Protein AF-A0A7X6XC46-F1 (afdb_monomer_lite)

Structure (mmCIF, N/CA/C/O backbone):
data_AF-A0A7X6XC46-F1
#
_entry.id   AF-A0A7X6XC46-F1
#
loop_
_atom_site.group_PDB
_atom_site.id
_atom_site.type_symbol
_atom_site.label_atom_id
_atom_site.label_alt_id
_atom_site.label_comp_id
_atom_site.label_asym_id
_atom_site.label_entity_id
_atom_site.label_seq_id
_atom_site.pdbx_PDB_ins_code
_atom_site.Cartn_x
_atom_site.Cartn_y
_atom_site.Cartn_z
_atom_site.occupancy
_atom_site.B_iso_or_equiv
_atom_site.auth_seq_id
_atom_site.auth_comp_id
_atom_site.auth_asym_id
_atom_site.auth_atom_id
_atom_site.pdbx_PDB_model_num
ATOM 1 N N . MET A 1 1 ? 51.886 -8.666 -63.981 1.00 53.66 1 MET A N 1
ATOM 2 C CA . MET A 1 1 ? 50.434 -8.729 -63.664 1.00 53.66 1 MET A CA 1
ATOM 3 C C . MET A 1 1 ? 50.056 -9.692 -62.513 1.00 53.66 1 MET A C 1
ATOM 5 O O . MET A 1 1 ? 48.872 -9.935 -62.322 1.00 53.66 1 MET A O 1
ATOM 9 N N . LYS A 1 2 ? 50.998 -10.221 -61.704 1.00 54.31 2 LYS A N 1
ATOM 10 C CA . LYS A 1 2 ? 50.683 -11.132 -60.573 1.00 54.31 2 LYS A CA 1
ATOM 11 C C . LYS A 1 2 ? 50.351 -10.397 -59.258 1.00 54.31 2 LYS A C 1
ATOM 13 O O . LYS A 1 2 ? 49.492 -10.848 -58.514 1.00 54.31 2 LYS A O 1
ATOM 18 N N . ASN A 1 3 ? 50.938 -9.217 -59.035 1.00 59.78 3 ASN A N 1
ATOM 19 C CA . ASN A 1 3 ? 50.793 -8.469 -57.775 1.00 59.78 3 ASN A CA 1
ATOM 20 C C . ASN A 1 3 ? 49.488 -7.660 -57.673 1.00 59.78 3 ASN A C 1
ATOM 22 O O . ASN A 1 3 ? 48.992 -7.443 -56.577 1.00 59.78 3 ASN A O 1
ATOM 26 N N . SER A 1 4 ? 48.884 -7.264 -58.800 1.00 60.84 4 SER A N 1
ATOM 27 C CA . SER A 1 4 ? 47.630 -6.488 -58.802 1.00 60.84 4 SER A CA 1
ATOM 28 C C . SER A 1 4 ? 46.440 -7.296 -58.261 1.00 60.84 4 SER A C 1
ATOM 30 O O . SER A 1 4 ? 45.646 -6.766 -57.492 1.00 60.84 4 SER A O 1
ATOM 32 N N . LYS A 1 5 ? 46.366 -8.602 -58.559 1.00 71.06 5 LYS A N 1
ATOM 33 C CA . LYS A 1 5 ? 45.324 -9.490 -58.011 1.00 71.06 5 LYS A CA 1
ATOM 34 C C . LYS A 1 5 ? 45.458 -9.688 -56.497 1.00 71.06 5 LYS A C 1
ATOM 36 O O . LYS A 1 5 ? 44.453 -9.757 -55.803 1.00 71.06 5 LYS A O 1
ATOM 41 N N . ILE A 1 6 ? 46.693 -9.731 -55.991 1.00 76.50 6 ILE A N 1
ATOM 42 C CA . ILE A 1 6 ? 46.985 -9.860 -54.556 1.00 76.50 6 ILE A CA 1
ATOM 43 C C . ILE A 1 6 ? 46.584 -8.577 -53.816 1.00 76.50 6 ILE A C 1
ATOM 45 O O . ILE A 1 6 ? 45.933 -8.651 -52.780 1.00 76.50 6 ILE A O 1
ATOM 49 N N . ILE A 1 7 ? 46.891 -7.404 -54.380 1.00 78.56 7 ILE A N 1
ATOM 50 C CA . ILE A 1 7 ? 46.517 -6.102 -53.803 1.00 78.56 7 ILE A CA 1
ATOM 51 C C . ILE A 1 7 ? 44.991 -5.940 -53.732 1.00 78.56 7 ILE A C 1
ATOM 53 O O . ILE A 1 7 ? 44.468 -5.537 -52.696 1.00 78.56 7 ILE A O 1
ATOM 57 N N . ILE A 1 8 ? 44.268 -6.313 -54.795 1.00 81.06 8 ILE A N 1
ATOM 58 C CA . ILE A 1 8 ? 42.795 -6.270 -54.815 1.00 81.06 8 ILE A CA 1
ATOM 59 C C . ILE A 1 8 ? 42.205 -7.220 -53.760 1.00 81.06 8 ILE A C 1
ATOM 61 O O . ILE A 1 8 ? 41.273 -6.850 -53.051 1.00 81.06 8 ILE A O 1
ATOM 65 N N . MET A 1 9 ? 42.773 -8.419 -53.600 1.00 84.31 9 MET A N 1
ATOM 66 C CA . MET A 1 9 ? 42.334 -9.383 -52.586 1.00 84.31 9 MET A CA 1
ATOM 67 C C . MET A 1 9 ? 42.536 -8.860 -51.154 1.00 84.31 9 MET A C 1
ATOM 69 O O . MET A 1 9 ? 41.628 -8.974 -50.332 1.00 84.31 9 MET A O 1
ATOM 73 N N . PHE A 1 10 ? 43.686 -8.242 -50.859 1.00 85.62 10 PHE A N 1
ATOM 74 C CA . PHE A 1 10 ? 43.929 -7.610 -49.556 1.00 85.62 10 PHE A CA 1
ATOM 75 C C . PHE A 1 10 ? 42.970 -6.448 -49.291 1.00 85.62 10 PHE A C 1
ATOM 77 O O . PHE A 1 10 ? 42.480 -6.313 -48.172 1.00 85.62 10 PHE A O 1
ATOM 84 N N . PHE A 1 11 ? 42.652 -5.649 -50.312 1.00 86.69 11 PHE A N 1
ATOM 85 C CA . PHE A 1 11 ? 41.695 -4.553 -50.178 1.00 86.69 11 PHE A CA 1
ATOM 86 C C . PHE A 1 11 ? 40.283 -5.057 -49.834 1.00 86.69 11 PHE A C 1
ATOM 88 O O . PHE A 1 11 ? 39.642 -4.501 -48.943 1.00 86.69 11 PHE A O 1
ATOM 95 N N . ILE A 1 12 ? 39.831 -6.144 -50.474 1.00 88.75 12 ILE A N 1
ATOM 96 C CA . ILE A 1 12 ? 38.531 -6.787 -50.199 1.00 88.75 12 ILE A CA 1
ATOM 97 C C . ILE A 1 12 ? 38.491 -7.381 -48.782 1.00 88.75 12 ILE A C 1
ATOM 99 O O . ILE A 1 12 ? 37.523 -7.179 -48.053 1.00 88.75 12 ILE A O 1
ATOM 103 N N . LEU A 1 13 ? 39.550 -8.079 -48.357 1.00 88.94 13 LEU A N 1
ATOM 104 C CA . LEU A 1 13 ? 39.643 -8.632 -46.999 1.00 88.94 13 LEU A CA 1
ATOM 105 C C . LEU A 1 13 ? 39.654 -7.533 -45.931 1.00 88.94 13 LEU A C 1
ATOM 107 O O . LEU A 1 13 ? 39.006 -7.677 -44.897 1.00 88.94 13 LEU A O 1
ATOM 111 N N . PHE A 1 14 ? 40.343 -6.422 -46.190 1.00 88.81 14 PHE A N 1
ATOM 112 C CA . PHE A 1 14 ? 40.395 -5.285 -45.276 1.00 88.81 14 PHE A CA 1
ATOM 113 C C . PHE A 1 14 ? 39.041 -4.575 -45.157 1.00 88.81 14 PHE A C 1
ATOM 115 O O . PHE A 1 14 ? 38.615 -4.254 -44.051 1.00 88.81 14 PHE A O 1
ATOM 122 N N . THR A 1 15 ? 38.317 -4.393 -46.267 1.00 84.75 15 THR A N 1
ATOM 123 C CA . THR A 1 15 ? 36.954 -3.829 -46.230 1.00 84.75 15 THR A CA 1
ATOM 124 C C . THR A 1 15 ? 35.964 -4.762 -45.537 1.00 84.75 15 THR A C 1
ATOM 126 O O . THR A 1 15 ? 35.156 -4.286 -44.743 1.00 84.75 15 THR A O 1
ATOM 129 N N . LEU A 1 16 ? 36.057 -6.080 -45.751 1.00 86.12 16 LEU A N 1
ATOM 130 C CA . LEU A 1 16 ? 35.265 -7.071 -45.011 1.00 86.12 16 LEU A CA 1
ATOM 131 C C . LEU A 1 16 ? 35.576 -7.055 -43.513 1.00 86.12 16 LEU A C 1
ATOM 133 O O . LEU A 1 16 ? 34.654 -7.127 -42.705 1.00 86.12 16 LEU A O 1
ATOM 137 N N . PHE A 1 17 ? 36.850 -6.924 -43.138 1.00 84.19 17 PHE A N 1
ATOM 138 C CA . PHE A 1 17 ? 37.261 -6.822 -41.741 1.00 84.19 17 PHE A CA 1
ATOM 139 C C . PHE A 1 17 ? 36.742 -5.535 -41.097 1.00 84.19 17 PHE A C 1
ATOM 141 O O . PHE A 1 17 ? 36.160 -5.602 -40.021 1.00 84.19 17 PHE A O 1
ATOM 148 N N . ILE A 1 18 ? 36.861 -4.384 -41.769 1.00 82.81 18 ILE A N 1
ATOM 149 C CA . ILE A 1 18 ? 36.273 -3.124 -41.293 1.00 82.81 18 ILE A CA 1
ATOM 150 C C . ILE A 1 18 ? 34.761 -3.266 -41.146 1.00 82.81 18 ILE A C 1
ATOM 152 O O . ILE A 1 18 ? 34.231 -2.839 -40.133 1.00 82.81 18 ILE A O 1
ATOM 156 N N . TYR A 1 19 ? 34.069 -3.886 -42.103 1.00 79.12 19 TYR A N 1
ATOM 157 C CA . TYR A 1 19 ? 32.621 -4.087 -42.038 1.00 79.12 19 TYR A CA 1
ATOM 158 C C . TYR A 1 19 ? 32.206 -5.032 -40.898 1.00 79.12 19 TYR A C 1
ATOM 160 O O . TYR A 1 19 ? 31.200 -4.794 -40.230 1.00 79.12 19 TYR A O 1
ATOM 168 N N . LEU A 1 20 ? 32.993 -6.080 -40.635 1.00 74.75 20 LEU A N 1
ATOM 169 C CA . LEU A 1 20 ? 32.822 -6.972 -39.484 1.00 74.75 20 LEU A CA 1
ATOM 170 C C . LEU A 1 20 ? 33.052 -6.229 -38.169 1.00 74.75 20 LEU A C 1
ATOM 172 O O . LEU A 1 20 ? 32.209 -6.303 -37.285 1.00 74.75 20 LEU A O 1
ATOM 176 N N . VAL A 1 21 ? 34.141 -5.470 -38.060 1.00 69.81 21 VAL A N 1
ATOM 177 C CA . VAL A 1 21 ? 34.452 -4.631 -36.897 1.00 69.81 21 VAL A CA 1
ATOM 178 C C . VAL A 1 21 ?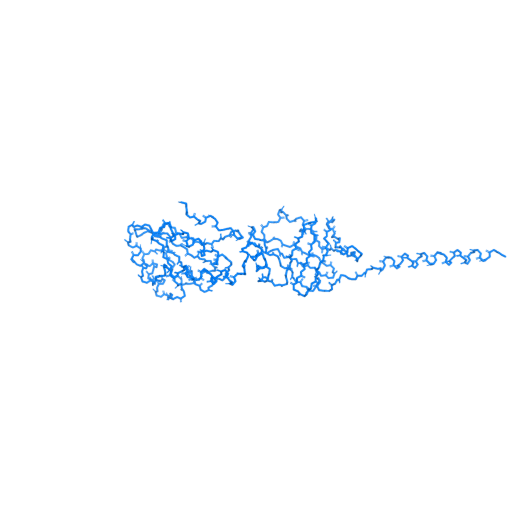 33.342 -3.598 -36.692 1.00 69.81 21 VAL A C 1
ATOM 180 O O . VAL A 1 21 ? 32.809 -3.512 -35.599 1.00 69.81 21 VAL A O 1
ATOM 183 N N . PHE A 1 22 ? 32.884 -2.891 -37.726 1.00 63.62 22 PHE A N 1
ATOM 184 C CA . PHE A 1 22 ? 31.791 -1.918 -37.607 1.00 63.62 22 PHE A CA 1
ATOM 185 C C . PHE A 1 22 ? 30.470 -2.558 -37.160 1.00 63.62 22 PHE A C 1
ATOM 187 O O . PHE A 1 22 ? 29.751 -1.973 -36.356 1.00 63.62 22 PHE A O 1
ATOM 194 N N . ASN A 1 23 ? 30.154 -3.770 -37.629 1.00 59.47 23 ASN A N 1
ATOM 195 C CA . ASN A 1 23 ? 28.973 -4.504 -37.165 1.00 59.47 23 ASN A CA 1
ATOM 196 C C . ASN A 1 23 ? 29.128 -5.050 -35.741 1.00 59.47 23 ASN A C 1
ATOM 198 O O . ASN A 1 23 ? 28.143 -5.107 -35.010 1.00 59.47 23 ASN A O 1
ATOM 202 N N . VAL A 1 24 ? 30.342 -5.426 -35.333 1.00 57.38 24 VAL A N 1
ATOM 203 C CA . VAL A 1 24 ? 30.639 -5.866 -33.962 1.00 57.38 24 VAL A CA 1
ATOM 204 C C . VAL A 1 24 ? 30.663 -4.677 -32.996 1.00 57.38 24 VAL A C 1
ATOM 206 O O . VAL A 1 24 ? 30.231 -4.830 -31.865 1.00 57.38 24 VAL A O 1
ATOM 209 N N . PHE A 1 25 ? 31.106 -3.493 -33.428 1.00 51.59 25 PHE A N 1
ATOM 210 C CA . PHE A 1 25 ? 31.223 -2.282 -32.605 1.00 51.59 25 PHE A CA 1
ATOM 211 C C . PHE A 1 25 ? 30.036 -1.317 -32.713 1.00 51.59 25 PHE A C 1
ATOM 213 O O . PHE A 1 25 ? 30.036 -0.295 -32.032 1.00 51.59 25 PHE A O 1
ATOM 220 N N . ASN A 1 26 ? 28.980 -1.654 -33.460 1.00 45.31 26 ASN A N 1
ATOM 221 C CA . ASN A 1 26 ? 27.680 -0.972 -33.389 1.00 45.31 26 ASN A CA 1
ATOM 222 C C . ASN A 1 26 ? 26.930 -1.307 -32.077 1.00 45.31 26 ASN A C 1
ATOM 224 O O . ASN A 1 26 ? 25.716 -1.514 -32.052 1.00 45.31 26 ASN A O 1
ATOM 228 N N . PHE A 1 27 ? 27.659 -1.343 -30.960 1.00 52.03 27 PHE A N 1
ATOM 229 C CA . PHE A 1 27 ? 27.096 -1.228 -29.627 1.00 52.03 27 PHE A CA 1
ATOM 230 C C . PHE A 1 27 ? 26.648 0.222 -29.462 1.00 52.03 27 PHE A C 1
ATOM 232 O O . PHE A 1 27 ? 27.366 1.048 -28.903 1.00 52.03 27 PHE A O 1
ATOM 239 N N . SER A 1 28 ? 25.462 0.570 -29.968 1.00 59.12 28 SER A N 1
ATOM 240 C CA . SER A 1 28 ? 24.818 1.755 -29.412 1.00 59.12 28 SER A CA 1
ATOM 241 C C . SER A 1 28 ? 24.608 1.454 -27.932 1.00 59.12 28 SER A C 1
ATOM 243 O O . SER A 1 28 ? 23.990 0.439 -27.606 1.00 59.12 28 SER A O 1
ATOM 245 N N . SER A 1 29 ? 25.127 2.290 -27.043 1.00 71.19 29 SER A N 1
ATOM 246 C CA . SER A 1 29 ? 24.786 2.189 -25.630 1.00 71.19 29 SER A CA 1
ATOM 247 C C . SER A 1 29 ? 23.275 2.338 -25.473 1.00 71.19 29 SER A C 1
ATOM 249 O O . SER A 1 29 ? 22.646 3.118 -26.192 1.00 71.19 29 SER A O 1
ATOM 251 N N . ILE A 1 30 ? 22.697 1.597 -24.535 1.00 84.81 30 ILE A N 1
ATOM 252 C CA . ILE A 1 30 ? 21.325 1.831 -24.090 1.00 84.81 30 ILE A CA 1
ATOM 253 C C . ILE A 1 30 ? 21.171 3.293 -23.635 1.00 84.81 30 ILE A C 1
ATOM 255 O O . ILE A 1 30 ? 22.138 3.913 -23.181 1.00 84.81 30 ILE A O 1
ATOM 259 N N . ASP A 1 31 ? 19.975 3.864 -23.787 1.00 83.31 31 ASP A N 1
ATOM 260 C CA . ASP A 1 31 ? 19.695 5.210 -23.285 1.00 83.31 31 ASP A CA 1
ATOM 261 C C . ASP A 1 31 ? 20.012 5.276 -21.780 1.00 83.31 31 ASP A C 1
ATOM 263 O O . ASP A 1 31 ? 19.502 4.477 -20.991 1.00 83.31 31 ASP A O 1
ATOM 267 N N . LYS A 1 32 ? 20.845 6.246 -21.382 1.00 85.88 32 LYS A N 1
ATOM 268 C CA . LYS A 1 32 ? 21.254 6.453 -19.986 1.00 85.88 32 LYS A CA 1
ATOM 269 C C . LYS A 1 32 ? 20.070 6.678 -19.051 1.00 85.88 32 LYS A C 1
ATOM 271 O O . LYS A 1 32 ? 20.178 6.395 -17.861 1.00 85.88 32 LYS A O 1
ATOM 276 N N . LYS A 1 33 ? 18.935 7.162 -19.566 1.00 87.19 33 LYS A N 1
ATOM 277 C CA . LYS A 1 33 ? 17.696 7.277 -18.788 1.00 87.19 33 LYS A CA 1
ATOM 278 C C . LYS A 1 33 ? 17.232 5.920 -18.275 1.00 87.19 33 LYS A C 1
ATOM 280 O O . LYS A 1 33 ? 16.792 5.840 -17.134 1.00 87.19 33 LYS A O 1
ATOM 285 N N . VAL A 1 34 ? 17.403 4.856 -19.065 1.00 86.69 34 VAL A N 1
ATOM 286 C CA . VAL A 1 34 ? 17.089 3.482 -18.648 1.00 86.69 34 VAL A CA 1
ATOM 287 C C . VAL A 1 34 ? 18.034 3.023 -17.536 1.00 86.69 34 VAL A C 1
ATOM 289 O O . VAL A 1 34 ? 17.574 2.367 -16.604 1.00 86.69 34 VAL A O 1
ATOM 292 N N . THR A 1 35 ? 19.324 3.377 -17.611 1.00 87.19 35 THR A N 1
ATOM 293 C CA . THR A 1 35 ? 20.368 2.829 -16.725 1.00 87.19 35 THR A CA 1
ATOM 294 C C . THR A 1 35 ? 20.660 3.624 -15.452 1.00 87.19 35 THR A C 1
ATOM 296 O O . THR A 1 35 ? 21.416 3.162 -14.606 1.00 87.19 35 THR A O 1
ATOM 299 N N . ASN A 1 36 ? 20.134 4.842 -15.321 1.00 80.62 36 ASN A N 1
ATOM 300 C CA . ASN A 1 36 ? 20.451 5.737 -14.199 1.00 80.62 36 ASN A CA 1
ATOM 301 C C . ASN A 1 36 ? 19.344 5.810 -13.141 1.00 80.62 36 ASN A C 1
ATOM 303 O O . ASN A 1 36 ? 19.399 6.670 -12.264 1.00 80.62 36 ASN A O 1
ATOM 307 N N . ASN A 1 37 ? 18.333 4.947 -13.228 1.00 87.62 37 ASN A N 1
ATOM 308 C CA . ASN A 1 37 ? 17.159 5.007 -12.371 1.00 87.62 37 ASN A CA 1
ATOM 309 C C . ASN A 1 37 ? 16.795 3.632 -11.808 1.00 87.62 37 ASN A C 1
ATOM 311 O O . ASN A 1 37 ? 16.940 2.605 -12.473 1.00 87.62 37 ASN A O 1
ATOM 315 N N . THR A 1 38 ? 16.248 3.643 -10.594 1.00 93.44 38 THR A N 1
ATOM 316 C CA . THR A 1 38 ? 15.455 2.531 -10.071 1.00 93.44 38 THR A CA 1
ATOM 317 C C . THR A 1 38 ? 14.026 2.686 -10.566 1.00 93.44 38 THR A C 1
ATOM 319 O O . THR A 1 38 ? 13.439 3.764 -10.484 1.00 93.44 38 THR A O 1
ATOM 322 N N . TRP A 1 39 ? 13.474 1.604 -11.094 1.00 96.25 39 TRP A N 1
ATOM 323 C CA . TRP A 1 39 ? 12.184 1.578 -11.762 1.00 96.25 39 TRP A CA 1
ATOM 324 C C . TRP A 1 39 ? 11.189 0.754 -10.946 1.00 96.25 39 TRP A C 1
ATOM 326 O O . TRP A 1 39 ? 11.448 -0.400 -10.615 1.00 96.25 39 TRP A O 1
ATOM 336 N N . TYR A 1 40 ? 10.037 1.338 -10.643 1.00 96.81 40 TYR A N 1
ATOM 337 C CA . TYR A 1 40 ? 8.996 0.772 -9.795 1.00 96.81 40 TYR A CA 1
ATOM 338 C C . TYR A 1 40 ? 7.720 0.521 -10.594 1.00 96.81 40 TYR A C 1
ATOM 340 O O . TYR A 1 40 ? 7.217 1.411 -11.288 1.00 96.81 40 TYR A O 1
ATOM 348 N N . ARG A 1 41 ? 7.145 -0.668 -10.441 1.00 95.69 41 ARG A N 1
ATOM 349 C CA . ARG A 1 41 ? 5.804 -1.006 -10.927 1.00 95.69 41 ARG A CA 1
ATOM 350 C C . ARG A 1 41 ? 4.980 -1.559 -9.771 1.00 95.69 41 ARG A C 1
ATOM 352 O O . ARG A 1 41 ? 5.368 -2.565 -9.188 1.00 95.69 41 ARG A O 1
ATOM 359 N N . TYR A 1 42 ? 3.864 -0.925 -9.431 1.00 94.88 42 TYR A N 1
ATOM 360 C CA . TYR A 1 42 ? 2.936 -1.477 -8.450 1.00 94.88 42 TYR A CA 1
ATOM 361 C C . TYR A 1 42 ? 2.151 -2.643 -9.065 1.00 94.88 42 TYR A C 1
ATOM 363 O O . TYR A 1 42 ? 1.567 -2.510 -10.137 1.00 94.88 42 TYR A O 1
ATOM 371 N N . ASP A 1 43 ? 2.121 -3.797 -8.406 1.00 92.69 43 ASP A N 1
ATOM 372 C CA . ASP A 1 43 ? 1.238 -4.887 -8.802 1.00 92.69 43 ASP A CA 1
ATOM 373 C C . ASP A 1 43 ? -0.101 -4.749 -8.073 1.00 92.69 43 ASP A C 1
ATOM 375 O O . ASP A 1 43 ? -0.214 -5.028 -6.880 1.00 92.69 43 ASP A O 1
ATOM 379 N N . ARG A 1 44 ? -1.142 -4.322 -8.791 1.00 92.06 44 ARG A N 1
ATOM 380 C CA . ARG A 1 44 ? -2.472 -4.102 -8.203 1.00 92.06 44 ARG A CA 1
ATOM 381 C C . ARG A 1 44 ? -3.196 -5.367 -7.745 1.00 92.06 44 ARG A C 1
ATOM 383 O O . ARG A 1 44 ? -4.215 -5.250 -7.068 1.00 92.06 44 ARG A O 1
ATOM 390 N N . ILE A 1 45 ? -2.743 -6.550 -8.155 1.00 91.12 45 ILE A N 1
ATOM 391 C CA . ILE A 1 45 ? -3.338 -7.826 -7.746 1.00 91.12 45 ILE A CA 1
ATOM 392 C C . ILE A 1 45 ? -2.642 -8.306 -6.478 1.00 91.12 45 ILE A C 1
ATOM 394 O O . ILE A 1 45 ? -3.314 -8.689 -5.525 1.00 91.12 45 ILE A O 1
ATOM 398 N N . ALA A 1 46 ? -1.310 -8.262 -6.455 1.00 88.56 46 ALA A N 1
ATOM 399 C CA . ALA A 1 46 ? -0.521 -8.798 -5.354 1.00 88.56 46 ALA A CA 1
ATOM 400 C C . ALA A 1 46 ? -0.254 -7.783 -4.225 1.00 88.56 46 ALA A C 1
ATOM 402 O O . ALA A 1 46 ? -0.085 -8.170 -3.072 1.00 88.56 46 ALA A O 1
ATOM 403 N N . GLY A 1 47 ? -0.247 -6.486 -4.534 1.00 89.25 47 GLY A N 1
ATOM 404 C CA . GLY A 1 47 ? -0.105 -5.391 -3.570 1.00 89.25 47 GLY A CA 1
ATOM 405 C C . GLY A 1 47 ? 1.311 -5.014 -3.174 1.00 89.25 47 GLY A C 1
ATOM 406 O O . GLY A 1 47 ? 1.499 -4.336 -2.167 1.00 89.25 47 GLY A O 1
ATOM 407 N N . TYR A 1 48 ? 2.305 -5.410 -3.963 1.00 88.94 48 TYR A N 1
ATOM 408 C CA . TYR A 1 48 ? 3.697 -5.015 -3.767 1.00 88.94 48 TYR A CA 1
ATOM 409 C C . TYR A 1 48 ? 4.249 -4.284 -4.992 1.00 88.94 48 TYR A C 1
ATOM 411 O O . TYR A 1 48 ? 3.662 -4.302 -6.071 1.00 88.94 48 TYR A O 1
ATOM 419 N N . TYR A 1 49 ? 5.423 -3.673 -4.834 1.00 92.06 49 TYR A N 1
ATOM 420 C CA . TYR A 1 49 ? 6.173 -3.111 -5.953 1.00 92.06 49 TYR A CA 1
ATOM 421 C C . TYR A 1 49 ? 7.129 -4.148 -6.542 1.00 92.06 49 TYR A C 1
ATOM 423 O O . TYR A 1 49 ? 7.924 -4.762 -5.825 1.00 92.06 49 TYR A O 1
ATOM 431 N N . GLU A 1 50 ? 7.069 -4.310 -7.856 1.00 93.00 50 GLU A N 1
ATOM 432 C CA . GLU A 1 50 ? 8.156 -4.862 -8.650 1.00 93.00 50 GLU A CA 1
ATOM 433 C C . GLU A 1 50 ? 9.231 -3.779 -8.819 1.00 93.00 50 GLU A C 1
ATOM 435 O O . GLU A 1 50 ? 8.923 -2.631 -9.160 1.00 93.00 50 GLU A O 1
ATOM 440 N N . ILE A 1 51 ? 10.491 -4.142 -8.583 1.00 94.31 51 ILE A N 1
ATOM 441 C CA . ILE A 1 51 ? 11.629 -3.221 -8.627 1.00 94.31 51 ILE A CA 1
ATOM 442 C C . ILE A 1 51 ? 12.597 -3.693 -9.701 1.00 94.31 51 ILE A C 1
ATOM 444 O O . ILE A 1 51 ? 13.139 -4.795 -9.625 1.00 94.31 51 ILE A O 1
ATOM 448 N N . LEU A 1 52 ? 12.842 -2.839 -10.682 1.00 95.00 52 LEU A N 1
ATOM 449 C CA . LEU A 1 52 ? 13.770 -3.065 -11.774 1.00 95.00 52 LEU A CA 1
ATOM 450 C C . LEU A 1 52 ? 14.950 -2.097 -11.644 1.00 95.00 52 LEU A C 1
ATOM 452 O O . LEU A 1 52 ? 14.767 -0.884 -11.584 1.00 95.00 52 LEU A O 1
ATOM 456 N N . ASN A 1 53 ? 16.169 -2.630 -11.656 1.00 93.94 53 ASN A N 1
ATOM 457 C CA . ASN A 1 53 ? 17.380 -1.833 -11.832 1.00 93.94 53 ASN A CA 1
ATOM 458 C C . ASN A 1 53 ? 18.139 -2.343 -13.049 1.00 93.94 53 ASN A C 1
ATOM 460 O O . ASN A 1 53 ? 18.412 -3.541 -13.170 1.00 93.94 53 ASN A O 1
ATOM 464 N N . ILE A 1 54 ? 18.512 -1.418 -13.918 1.00 90.94 54 ILE A N 1
ATOM 465 C CA . ILE A 1 54 ? 19.387 -1.657 -15.057 1.00 90.94 54 ILE A CA 1
ATOM 466 C C . ILE A 1 54 ? 20.532 -0.668 -14.867 1.00 90.94 54 ILE A C 1
ATOM 468 O O . ILE A 1 54 ? 20.264 0.506 -14.682 1.00 90.94 54 ILE A O 1
ATOM 472 N N . ASN A 1 55 ? 21.777 -1.130 -14.872 1.00 86.44 55 ASN A N 1
ATOM 473 C CA . ASN A 1 55 ? 22.975 -0.280 -14.860 1.00 86.44 55 ASN A CA 1
ATOM 474 C C . ASN A 1 55 ? 23.778 -0.543 -16.142 1.00 86.44 55 ASN A C 1
ATOM 476 O O . ASN A 1 55 ? 23.317 -1.292 -16.996 1.00 86.44 55 ASN A O 1
ATOM 480 N N . GLU A 1 56 ? 24.976 0.024 -16.304 1.00 80.06 56 GLU A N 1
ATOM 481 C CA . GLU A 1 56 ? 25.798 -0.226 -17.506 1.00 80.06 56 GLU A CA 1
ATOM 482 C C . GLU A 1 56 ? 26.069 -1.727 -17.734 1.00 80.06 56 GLU A C 1
ATOM 484 O O . GLU A 1 56 ? 25.861 -2.214 -18.841 1.00 80.06 56 GLU A O 1
ATOM 489 N N . ASP A 1 57 ? 26.400 -2.476 -16.674 1.00 77.50 57 ASP A N 1
ATOM 490 C CA . ASP A 1 57 ? 26.786 -3.895 -16.776 1.00 77.50 57 ASP A CA 1
ATOM 491 C C . ASP A 1 57 ? 25.893 -4.863 -15.985 1.00 77.50 57 ASP A C 1
ATOM 493 O O . ASP A 1 57 ? 26.130 -6.075 -15.982 1.00 77.50 57 ASP A O 1
ATOM 497 N N . SER A 1 58 ? 24.877 -4.357 -15.280 1.00 86.94 58 SER A N 1
ATOM 498 C CA . SER A 1 58 ? 24.065 -5.176 -14.376 1.00 86.94 58 SER A CA 1
ATOM 499 C C . SER A 1 58 ? 22.572 -5.034 -14.620 1.00 86.94 58 SER A C 1
ATOM 501 O O . SER A 1 58 ? 22.073 -3.971 -14.982 1.00 86.94 58 SER A O 1
ATOM 503 N N . PHE A 1 59 ? 21.855 -6.112 -14.341 1.00 92.12 59 PHE A N 1
ATOM 504 C CA . PHE A 1 59 ? 20.404 -6.184 -14.350 1.00 92.12 59 PHE A CA 1
ATOM 505 C C . PHE A 1 59 ? 19.940 -6.800 -13.031 1.00 92.12 59 PHE A C 1
ATOM 507 O O . PHE A 1 59 ? 20.544 -7.751 -12.542 1.00 92.12 59 PHE A O 1
ATOM 514 N N . SER A 1 60 ? 18.865 -6.270 -12.461 1.00 91.75 60 SER A N 1
ATOM 515 C CA . SER A 1 60 ? 18.150 -6.922 -11.366 1.00 91.75 60 SER A CA 1
ATOM 516 C C . SER A 1 60 ? 16.667 -6.623 -11.491 1.00 91.75 60 SER A C 1
ATOM 518 O O . SER A 1 60 ? 16.286 -5.485 -11.765 1.00 91.75 60 SER A O 1
ATOM 520 N N . TYR A 1 61 ? 15.841 -7.635 -11.263 1.00 91.81 61 TYR A N 1
ATOM 521 C CA . TYR A 1 61 ? 14.397 -7.492 -11.225 1.00 91.81 61 TYR A CA 1
ATOM 522 C C . TYR A 1 61 ? 13.865 -8.270 -10.032 1.00 91.81 61 TYR A C 1
ATOM 524 O O . TYR A 1 61 ? 13.947 -9.496 -10.001 1.00 91.81 61 TYR A O 1
ATOM 532 N N . ASN A 1 62 ? 13.368 -7.543 -9.038 1.00 86.62 62 ASN A N 1
ATOM 533 C CA . ASN A 1 62 ? 12.949 -8.082 -7.755 1.00 86.62 62 ASN A CA 1
ATOM 534 C C . ASN A 1 62 ? 11.437 -7.939 -7.594 1.00 86.62 62 ASN A C 1
ATOM 536 O O . ASN A 1 62 ? 10.879 -6.852 -7.735 1.00 86.62 62 ASN A O 1
ATOM 540 N N . ILE A 1 63 ? 10.799 -9.049 -7.244 1.00 83.38 63 ILE A N 1
ATOM 541 C CA . ILE A 1 63 ? 9.376 -9.158 -6.937 1.00 83.38 63 ILE A CA 1
ATOM 542 C C . ILE A 1 63 ? 9.299 -9.464 -5.439 1.00 83.38 63 ILE A C 1
ATOM 544 O O . ILE A 1 63 ? 9.903 -10.430 -4.977 1.00 83.38 63 ILE A O 1
ATOM 548 N N . SER A 1 64 ? 8.646 -8.600 -4.658 1.00 64.94 64 SER A N 1
ATOM 549 C CA . SER A 1 64 ? 8.893 -8.499 -3.210 1.00 64.94 64 SER A CA 1
ATOM 550 C C . SER A 1 64 ? 8.477 -9.702 -2.347 1.00 64.94 64 SER A C 1
ATOM 552 O O . SER A 1 64 ? 8.877 -9.718 -1.186 1.00 64.94 64 SER A O 1
ATOM 554 N N . GLN A 1 65 ? 7.722 -10.706 -2.825 1.00 55.59 65 GLN A N 1
ATOM 555 C CA . GLN A 1 65 ? 7.274 -11.800 -1.934 1.00 55.59 65 GLN A CA 1
ATOM 556 C C . GLN A 1 65 ? 7.202 -13.236 -2.490 1.00 55.59 65 GLN A C 1
ATOM 558 O O . GLN A 1 65 ? 6.976 -14.141 -1.691 1.00 55.59 65 GLN A O 1
ATOM 563 N N . SER A 1 66 ? 7.474 -13.517 -3.769 1.00 49.97 66 SER A N 1
ATOM 564 C CA . SER A 1 66 ? 7.615 -14.913 -4.231 1.00 49.97 66 SER A CA 1
ATOM 565 C C . SER A 1 66 ? 8.876 -15.104 -5.078 1.00 49.97 66 SER A C 1
ATOM 567 O O . SER A 1 66 ? 8.952 -14.749 -6.251 1.00 49.97 66 SER A O 1
ATOM 569 N N . LEU A 1 67 ? 9.904 -15.692 -4.459 1.00 48.59 67 LEU A N 1
ATOM 570 C CA . LEU A 1 67 ? 11.113 -16.150 -5.157 1.00 48.59 67 LEU A CA 1
ATOM 571 C C . LEU A 1 67 ? 10.785 -17.262 -6.174 1.00 48.59 67 LEU A C 1
ATOM 573 O O . LEU A 1 67 ? 11.505 -17.413 -7.157 1.00 48.59 67 LEU A O 1
ATOM 577 N N . ASP A 1 68 ? 9.683 -17.988 -5.962 1.00 47.88 68 ASP A N 1
ATOM 578 C CA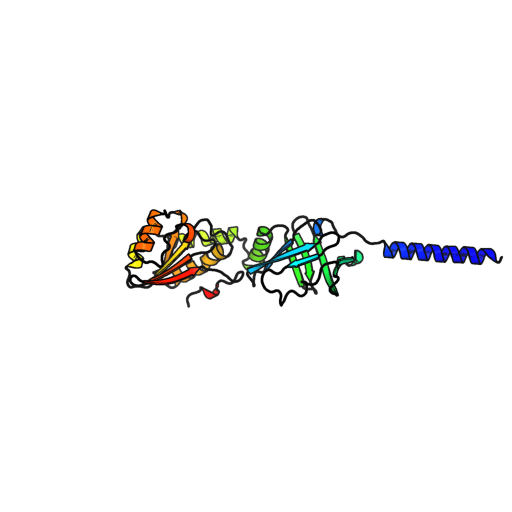 . ASP A 1 68 ? 9.316 -19.179 -6.736 1.00 47.88 68 ASP A CA 1
ATOM 579 C C . ASP A 1 68 ? 8.679 -18.877 -8.109 1.00 47.88 68 ASP A C 1
ATOM 581 O O . ASP A 1 68 ? 8.617 -19.766 -8.954 1.00 47.88 68 ASP A O 1
ATOM 585 N N . GLU A 1 69 ? 8.263 -17.632 -8.380 1.00 55.72 69 GLU A N 1
ATOM 586 C CA . GLU A 1 69 ? 7.647 -17.236 -9.666 1.00 55.72 69 GLU A CA 1
ATOM 587 C C . GLU A 1 69 ? 8.460 -16.194 -10.449 1.00 55.72 69 GLU A C 1
ATOM 589 O O . GLU A 1 69 ? 8.158 -15.893 -11.609 1.00 55.72 69 GLU A O 1
ATOM 594 N N . ASN A 1 70 ? 9.529 -15.647 -9.862 1.00 71.44 70 ASN A N 1
ATOM 595 C CA . ASN A 1 70 ? 10.361 -14.674 -10.556 1.00 71.44 70 ASN A CA 1
ATOM 596 C C . ASN A 1 70 ? 11.329 -15.362 -11.530 1.00 71.44 70 ASN A C 1
ATOM 598 O O . ASN A 1 70 ? 12.497 -15.612 -11.222 1.00 71.44 70 ASN A O 1
ATOM 602 N N . ASN A 1 71 ? 10.864 -15.573 -12.762 1.00 80.19 71 ASN A N 1
ATOM 603 C CA . ASN A 1 71 ? 11.651 -16.135 -13.867 1.00 80.19 71 ASN A CA 1
ATOM 604 C C . ASN A 1 71 ? 12.910 -15.326 -14.241 1.00 80.19 71 ASN A C 1
ATOM 606 O O . ASN A 1 71 ? 13.686 -15.766 -15.093 1.00 80.19 71 ASN A O 1
ATOM 610 N N . TYR A 1 72 ? 13.116 -14.155 -13.631 1.00 86.31 72 TYR A N 1
ATOM 611 C CA . TYR A 1 72 ? 14.238 -13.263 -13.891 1.00 86.31 72 TYR A CA 1
ATOM 612 C C . TYR A 1 72 ? 15.217 -13.139 -12.718 1.00 86.31 72 TYR A C 1
ATOM 614 O O . TYR A 1 72 ? 16.195 -12.401 -12.825 1.00 86.31 72 TYR A O 1
ATOM 622 N N . ILE A 1 73 ? 15.005 -13.870 -11.619 1.00 84.31 73 ILE A N 1
ATOM 623 C CA . ILE A 1 73 ? 15.841 -13.752 -10.414 1.00 84.31 73 ILE A CA 1
ATOM 624 C C . ILE A 1 73 ? 17.317 -14.093 -10.652 1.00 84.31 73 ILE A C 1
ATOM 626 O O . ILE A 1 73 ? 18.209 -13.507 -10.047 1.00 84.31 73 ILE A O 1
ATOM 630 N N . ASN A 1 74 ? 17.574 -15.024 -11.572 1.00 85.56 74 ASN A N 1
ATOM 631 C CA . ASN A 1 74 ? 18.921 -15.463 -11.932 1.00 85.56 74 ASN A CA 1
ATOM 632 C C . ASN A 1 74 ? 19.537 -14.627 -13.065 1.00 85.56 74 ASN A C 1
ATOM 634 O O . ASN A 1 74 ? 20.618 -14.963 -13.546 1.00 85.56 74 ASN A O 1
ATOM 638 N N . CYS A 1 75 ? 18.850 -13.583 -13.535 1.00 90.69 75 CYS A N 1
ATOM 639 C CA . CYS A 1 75 ? 19.381 -12.679 -14.545 1.00 90.69 75 CYS A CA 1
ATOM 640 C C . CYS A 1 75 ? 20.198 -11.586 -13.853 1.00 90.69 75 CYS A C 1
ATOM 642 O O . CYS A 1 75 ? 19.651 -10.837 -13.045 1.00 90.69 75 CYS A O 1
ATOM 644 N N . SER A 1 76 ? 21.487 -11.477 -14.171 1.00 91.81 76 SER A N 1
ATOM 645 C CA . SER A 1 76 ? 22.397 -10.536 -13.495 1.00 91.81 76 SER A CA 1
ATOM 646 C C . SER A 1 76 ? 23.068 -9.546 -14.441 1.00 91.81 76 SER A C 1
ATOM 648 O O . SER A 1 76 ? 23.489 -8.464 -14.029 1.00 91.81 76 SER A O 1
ATOM 650 N N . ARG A 1 77 ? 23.158 -9.904 -15.723 1.00 91.88 77 ARG A N 1
ATOM 651 C CA . ARG A 1 77 ? 23.824 -9.132 -16.775 1.00 91.88 77 ARG A CA 1
ATOM 652 C C . ARG A 1 77 ? 22.966 -9.097 -18.027 1.00 91.88 77 ARG A C 1
ATOM 654 O O . ARG A 1 77 ? 22.090 -9.939 -18.228 1.00 91.88 77 ARG A O 1
ATOM 661 N N . TYR A 1 78 ? 23.260 -8.151 -18.908 1.00 91.06 78 TYR A N 1
ATOM 662 C CA . TYR A 1 78 ? 22.598 -8.059 -20.200 1.00 91.06 78 TYR A CA 1
ATOM 663 C C . TYR A 1 78 ? 23.545 -7.576 -21.294 1.00 91.06 78 TYR A C 1
ATOM 665 O O . TYR A 1 78 ? 24.603 -7.011 -21.037 1.00 91.06 78 TYR A O 1
ATOM 673 N N . THR A 1 79 ? 23.133 -7.794 -22.538 1.00 89.88 79 THR A N 1
ATOM 674 C CA . THR A 1 79 ? 23.679 -7.114 -23.717 1.00 89.88 79 THR A CA 1
ATOM 675 C C . THR A 1 79 ? 22.544 -6.388 -24.429 1.00 89.88 79 THR A C 1
ATOM 677 O O . THR A 1 79 ? 21.425 -6.903 -24.494 1.00 89.88 79 THR A O 1
ATOM 680 N N . PHE A 1 80 ? 22.798 -5.188 -24.947 1.00 89.88 80 PHE A N 1
ATOM 681 C CA . PHE A 1 80 ? 21.772 -4.386 -25.613 1.00 89.88 80 PHE A CA 1
ATOM 682 C C . PHE A 1 80 ? 21.893 -4.465 -27.138 1.00 89.88 80 PHE A C 1
ATOM 684 O O . PHE A 1 80 ? 22.960 -4.240 -27.707 1.00 89.88 80 PHE A O 1
ATOM 691 N N . ASN A 1 81 ? 20.781 -4.774 -27.806 1.00 88.81 81 ASN A N 1
ATOM 692 C CA . ASN A 1 81 ? 20.652 -4.696 -29.255 1.00 88.81 81 ASN A CA 1
ATOM 693 C C . ASN A 1 81 ? 19.944 -3.395 -29.647 1.00 88.81 81 ASN A C 1
ATOM 695 O O . ASN A 1 81 ? 18.721 -3.299 -29.545 1.00 88.81 81 ASN A O 1
ATOM 699 N N . ALA A 1 82 ? 20.729 -2.450 -30.163 1.00 85.62 82 ALA A N 1
ATOM 700 C CA . ALA A 1 82 ? 20.313 -1.164 -30.715 1.00 85.62 82 ALA A CA 1
ATOM 701 C C . ALA A 1 82 ? 19.125 -1.242 -31.685 1.00 85.62 82 ALA A C 1
ATOM 703 O O . ALA A 1 82 ? 18.154 -0.495 -31.583 1.00 85.62 82 ALA A O 1
ATOM 704 N N . SER A 1 83 ? 19.223 -2.157 -32.652 1.00 86.00 83 SER A N 1
ATOM 705 C CA . SER A 1 83 ? 18.320 -2.236 -33.801 1.00 86.00 83 SER A CA 1
ATOM 706 C C . SER A 1 83 ? 16.926 -2.697 -33.382 1.00 86.00 83 SER A C 1
ATOM 708 O O . SER A 1 83 ? 15.920 -2.180 -33.857 1.00 86.00 83 SER A O 1
ATOM 710 N N . SER A 1 84 ? 16.866 -3.631 -32.430 1.00 87.44 84 SER A N 1
ATOM 711 C CA . SER A 1 84 ? 15.608 -4.166 -31.904 1.00 87.44 84 SER A CA 1
ATOM 712 C C . SER A 1 84 ? 15.204 -3.577 -30.550 1.00 87.44 84 SER A C 1
ATOM 714 O O . SER A 1 84 ? 14.215 -4.029 -29.973 1.00 87.44 84 SER A O 1
ATOM 716 N N . GLN A 1 85 ? 15.975 -2.623 -30.013 1.00 91.38 85 GLN A N 1
ATOM 717 C CA . GLN A 1 85 ? 15.802 -2.051 -28.670 1.00 91.38 85 GLN A CA 1
ATOM 718 C C . GLN A 1 85 ? 15.644 -3.138 -27.590 1.00 91.38 85 GLN A C 1
ATOM 720 O O . GLN A 1 85 ? 14.746 -3.090 -26.756 1.00 91.38 85 GLN A O 1
ATOM 725 N N . THR A 1 86 ? 16.457 -4.197 -27.645 1.00 92.44 86 THR A N 1
ATOM 726 C CA . THR A 1 86 ? 16.265 -5.401 -26.812 1.00 92.44 86 THR A CA 1
ATOM 727 C C . THR A 1 86 ? 17.432 -5.636 -25.864 1.00 92.44 86 THR A C 1
ATOM 729 O O . THR A 1 86 ? 18.578 -5.710 -26.302 1.00 92.44 86 THR A O 1
ATOM 732 N N . LEU A 1 87 ? 17.126 -5.840 -24.586 1.00 92.31 87 LEU A N 1
ATOM 733 C CA . LEU A 1 87 ? 18.026 -6.373 -23.569 1.00 92.31 87 LEU A CA 1
ATOM 734 C C . LEU A 1 87 ? 18.010 -7.897 -23.663 1.00 92.31 87 LEU A C 1
ATOM 736 O O . LEU A 1 87 ? 16.980 -8.526 -23.416 1.00 92.31 87 LEU A O 1
ATOM 740 N N . LYS A 1 88 ? 19.143 -8.489 -24.033 1.00 92.62 88 LYS A N 1
ATOM 741 C CA . LYS A 1 88 ? 19.360 -9.937 -23.988 1.00 92.62 88 LYS A CA 1
ATOM 742 C C . LYS A 1 88 ? 20.051 -10.272 -22.677 1.00 92.62 88 LYS A C 1
ATOM 744 O O . LYS A 1 88 ? 21.221 -9.927 -22.502 1.00 92.62 88 LYS A O 1
ATOM 749 N N . LEU A 1 89 ? 19.324 -10.902 -21.766 1.00 93.38 89 LEU A N 1
ATOM 750 C CA . LEU A 1 89 ? 19.807 -11.231 -20.430 1.00 93.38 89 LEU A CA 1
ATOM 751 C C . LEU A 1 89 ? 20.651 -12.516 -20.453 1.00 93.38 89 LEU A C 1
ATOM 753 O O . LEU A 1 89 ? 20.418 -13.420 -21.261 1.00 93.38 89 LEU A O 1
ATOM 757 N N . ASP A 1 90 ? 21.603 -12.624 -19.532 1.00 92.50 90 ASP A N 1
ATOM 758 C CA . ASP A 1 90 ? 22.462 -13.807 -19.333 1.00 92.50 90 ASP A CA 1
ATOM 759 C C . ASP A 1 90 ? 21.681 -15.095 -19.004 1.00 92.50 90 ASP A C 1
ATOM 761 O O . ASP A 1 90 ? 22.095 -16.198 -19.362 1.00 92.50 90 ASP A O 1
ATOM 765 N N . CYS A 1 91 ? 20.491 -14.954 -18.428 1.00 91.38 91 CYS A N 1
ATOM 766 C CA . CYS A 1 91 ? 19.528 -16.024 -18.166 1.00 91.38 91 CYS A CA 1
ATOM 767 C C . CYS A 1 91 ? 18.712 -16.478 -19.403 1.00 91.38 91 CYS A C 1
ATOM 769 O O . CYS A 1 91 ? 17.723 -17.197 -19.260 1.00 91.38 91 CYS A O 1
ATOM 771 N N . LYS A 1 92 ? 19.099 -16.073 -20.626 1.00 90.94 92 LYS A N 1
ATOM 772 C CA . LYS A 1 92 ? 18.427 -16.401 -21.908 1.00 90.94 92 LYS A CA 1
ATOM 773 C C . LYS A 1 92 ? 17.018 -15.816 -22.074 1.00 90.94 92 LYS A C 1
ATOM 775 O O . LYS A 1 92 ? 16.248 -16.289 -22.911 1.00 90.94 92 LYS A O 1
ATOM 780 N N . LYS A 1 93 ? 16.681 -14.779 -21.311 1.00 92.56 93 LYS A N 1
ATOM 781 C CA . LYS A 1 93 ? 15.443 -14.007 -21.471 1.00 92.56 93 LYS A CA 1
ATOM 782 C C . LYS A 1 93 ? 15.709 -12.725 -22.254 1.00 92.56 93 LYS A C 1
ATOM 784 O O . LYS A 1 93 ? 16.823 -12.206 -22.251 1.00 92.56 93 LYS A O 1
ATOM 789 N N . ASN A 1 94 ? 14.672 -12.214 -22.909 1.00 92.38 94 ASN A N 1
ATOM 790 C CA . ASN A 1 94 ? 14.727 -10.959 -23.650 1.00 92.38 94 ASN A CA 1
ATOM 791 C C . ASN A 1 94 ? 13.691 -9.981 -23.098 1.00 92.38 94 ASN A C 1
ATOM 793 O O . ASN A 1 94 ? 12.556 -10.375 -22.830 1.00 92.38 94 ASN A O 1
ATOM 797 N N . ILE A 1 95 ? 14.076 -8.713 -22.984 1.00 94.75 95 ILE A N 1
ATOM 798 C CA . ILE A 1 95 ? 13.180 -7.609 -22.632 1.00 94.75 95 ILE A CA 1
ATOM 799 C C . ILE A 1 95 ? 13.332 -6.534 -23.701 1.00 94.75 95 ILE A C 1
ATOM 801 O O . ILE A 1 95 ? 14.446 -6.089 -23.975 1.00 94.75 95 ILE A O 1
ATOM 805 N N . ARG A 1 96 ? 12.234 -6.108 -24.326 1.00 94.94 96 ARG A N 1
ATOM 806 C CA . ARG A 1 96 ? 12.272 -5.030 -25.324 1.00 94.94 96 ARG A CA 1
ATOM 807 C C . ARG A 1 96 ? 11.910 -3.700 -24.677 1.00 94.94 96 ARG A C 1
ATOM 809 O O . ARG A 1 96 ? 10.852 -3.589 -24.071 1.00 94.94 96 ARG A O 1
ATOM 816 N N . VAL A 1 97 ? 12.754 -2.693 -24.855 1.00 95.06 97 VAL A N 1
ATOM 817 C CA . VAL A 1 97 ? 12.461 -1.305 -24.497 1.00 95.06 97 VAL A CA 1
ATOM 818 C C . VAL A 1 97 ? 11.568 -0.719 -25.584 1.00 95.06 97 VAL A C 1
ATOM 820 O O . VAL A 1 97 ? 11.932 -0.714 -26.759 1.00 95.06 97 VAL A O 1
ATOM 823 N N . ALA A 1 98 ? 10.370 -0.277 -25.213 1.00 95.38 98 ALA A N 1
ATOM 824 C CA . ALA A 1 98 ? 9.443 0.353 -26.149 1.00 95.38 98 ALA A CA 1
ATOM 825 C C . ALA A 1 98 ? 9.460 1.875 -26.047 1.00 95.38 98 ALA A C 1
ATOM 827 O O . ALA A 1 98 ? 9.361 2.554 -27.066 1.00 95.38 98 ALA A O 1
ATOM 828 N N . TYR A 1 99 ? 9.586 2.401 -24.831 1.00 94.69 99 TYR A N 1
ATOM 829 C CA . TYR A 1 99 ? 9.588 3.834 -24.574 1.00 94.69 99 TYR A CA 1
ATOM 830 C C . TYR A 1 99 ? 10.321 4.137 -23.270 1.00 94.69 99 TYR A C 1
ATOM 832 O O . TYR A 1 99 ? 10.190 3.381 -22.309 1.00 94.69 99 TYR A O 1
ATOM 840 N N . VAL A 1 100 ? 11.049 5.250 -23.226 1.00 94.75 100 VAL A N 1
ATOM 841 C CA . VAL A 1 100 ? 11.654 5.776 -22.003 1.00 94.75 100 VAL A CA 1
ATOM 842 C C . VAL A 1 100 ? 11.641 7.302 -22.020 1.00 94.75 100 VAL A C 1
ATOM 844 O O . VAL A 1 100 ? 11.961 7.928 -23.031 1.00 94.75 100 VAL A O 1
ATOM 847 N N . ASP A 1 101 ? 11.288 7.891 -20.884 1.00 94.12 101 ASP A N 1
ATOM 848 C CA . ASP A 1 101 ? 11.547 9.289 -20.553 1.00 94.12 101 ASP A CA 1
ATOM 849 C C . ASP A 1 101 ? 12.159 9.394 -19.139 1.00 94.12 101 ASP A C 1
ATOM 851 O O . ASP A 1 101 ? 12.641 8.405 -18.589 1.00 94.12 101 ASP A O 1
ATOM 855 N N . ASP A 1 102 ? 12.199 10.593 -18.556 1.00 91.50 102 ASP A N 1
ATOM 856 C CA . ASP A 1 102 ? 12.821 10.820 -17.240 1.00 91.50 102 ASP A CA 1
ATOM 857 C C . ASP A 1 102 ? 12.024 10.227 -16.060 1.00 91.50 102 ASP A C 1
ATOM 859 O O . ASP A 1 102 ? 12.541 10.130 -14.946 1.00 91.50 102 ASP A O 1
ATOM 863 N N . LYS A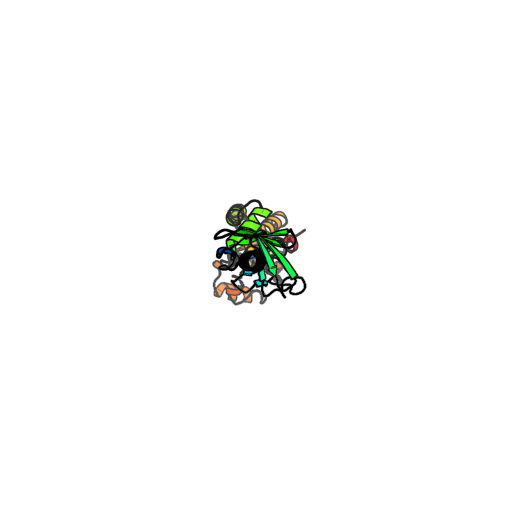 1 103 ? 10.756 9.863 -16.269 1.00 94.75 103 LYS A N 1
ATOM 864 C CA . LYS A 1 103 ? 9.827 9.395 -15.230 1.00 94.75 103 LYS A CA 1
ATOM 865 C C . LYS A 1 103 ? 9.233 8.025 -15.512 1.00 94.75 103 LYS A C 1
ATOM 867 O O . LYS A 1 103 ? 8.805 7.374 -14.562 1.00 94.75 103 LYS A O 1
ATOM 872 N N . LYS A 1 104 ? 9.168 7.606 -16.774 1.00 96.44 104 LYS A N 1
ATOM 873 C CA . LYS A 1 104 ? 8.419 6.442 -17.246 1.00 96.44 104 LYS A CA 1
ATOM 874 C C . LYS A 1 104 ? 9.275 5.574 -18.164 1.00 96.44 104 LYS A C 1
ATOM 876 O O . LYS A 1 104 ? 9.905 6.064 -19.098 1.00 96.44 104 LYS A O 1
ATOM 881 N N . LEU A 1 105 ? 9.212 4.266 -17.944 1.00 97.25 105 LEU A N 1
ATOM 882 C CA . LEU A 1 105 ? 9.847 3.244 -18.768 1.00 97.25 105 LEU A CA 1
ATOM 883 C C . LEU A 1 105 ? 8.809 2.188 -19.147 1.00 97.25 105 LEU A C 1
ATOM 885 O O . LEU A 1 105 ? 8.171 1.595 -18.282 1.00 97.25 105 LEU A O 1
ATOM 889 N N . VAL A 1 106 ? 8.639 1.945 -20.444 1.00 97.25 106 VAL A N 1
ATOM 890 C CA . VAL A 1 106 ? 7.736 0.917 -20.973 1.00 97.25 106 VAL A CA 1
ATOM 891 C C . VAL A 1 106 ? 8.567 -0.201 -21.579 1.00 97.25 106 VAL A C 1
ATOM 893 O O . VAL A 1 106 ? 9.342 0.013 -22.519 1.00 97.25 106 VAL A O 1
ATOM 896 N N . LEU A 1 107 ? 8.385 -1.401 -21.041 1.00 96.56 107 LEU A N 1
ATOM 897 C CA . LEU A 1 107 ? 9.110 -2.604 -21.421 1.00 96.56 107 LEU A CA 1
ATOM 898 C C . LEU A 1 107 ? 8.140 -3.688 -21.864 1.00 96.56 107 LEU A C 1
ATOM 900 O O . LEU A 1 107 ? 7.022 -3.763 -21.376 1.00 96.56 107 LEU A O 1
ATOM 904 N N . PHE A 1 108 ? 8.600 -4.572 -22.738 1.00 95.62 108 PHE A N 1
ATOM 905 C CA . PHE A 1 108 ? 7.901 -5.805 -23.066 1.00 95.62 108 PHE A CA 1
ATOM 906 C C . PHE A 1 108 ? 8.673 -6.993 -22.506 1.00 95.62 108 PHE A C 1
ATOM 908 O O . PHE A 1 108 ? 9.773 -7.299 -22.981 1.00 95.62 108 PHE A O 1
ATOM 915 N N . PHE A 1 109 ? 8.083 -7.657 -21.517 1.00 92.12 109 PHE A N 1
ATOM 916 C CA . PHE A 1 109 ? 8.545 -8.925 -20.961 1.00 92.12 109 PHE A CA 1
ATOM 917 C C . PHE A 1 109 ? 7.762 -10.033 -21.667 1.00 92.12 109 PHE A C 1
ATOM 919 O O . PHE A 1 109 ? 6.555 -10.105 -21.513 1.00 92.12 109 PHE A O 1
ATOM 926 N N . GLU A 1 110 ? 8.408 -10.843 -22.512 1.00 86.12 110 GLU A N 1
ATOM 927 C CA . GLU A 1 110 ? 7.729 -11.936 -23.248 1.00 86.12 110 GLU A CA 1
ATOM 928 C C . GLU A 1 110 ? 6.460 -11.501 -24.026 1.00 86.12 110 GLU A C 1
ATOM 930 O O . GLU A 1 110 ? 5.528 -12.275 -24.208 1.00 86.12 110 GLU A O 1
ATOM 935 N N . ASN A 1 111 ? 6.469 -10.273 -24.564 1.00 85.38 111 ASN A N 1
ATOM 936 C CA . ASN A 1 111 ? 5.354 -9.586 -25.245 1.00 85.38 111 ASN A CA 1
ATOM 937 C C . ASN A 1 111 ? 4.250 -9.015 -24.340 1.00 85.38 111 ASN A C 1
ATOM 939 O O . ASN A 1 111 ? 3.313 -8.414 -24.863 1.00 85.38 111 ASN A O 1
ATOM 943 N N . GLU A 1 112 ? 4.386 -9.095 -23.021 1.00 90.62 112 GLU A N 1
ATOM 944 C CA . GLU A 1 112 ? 3.538 -8.364 -22.080 1.00 90.62 112 GLU A CA 1
ATOM 945 C C . GLU A 1 112 ? 4.122 -6.980 -21.798 1.00 90.62 112 GLU A C 1
ATOM 947 O O . GLU A 1 112 ? 5.288 -6.847 -21.417 1.00 90.62 112 GLU A O 1
ATOM 952 N N . GLU A 1 113 ? 3.313 -5.941 -22.000 1.00 94.44 113 GLU A N 1
ATOM 953 C CA . GLU A 1 113 ? 3.697 -4.569 -21.681 1.00 94.44 113 GLU A CA 1
ATOM 954 C C . GLU A 1 113 ? 3.722 -4.367 -20.162 1.00 94.44 113 GLU A C 1
ATOM 956 O O . GLU A 1 113 ? 2.726 -4.579 -19.471 1.00 94.44 113 GLU A O 1
ATOM 961 N N . LYS A 1 114 ? 4.863 -3.914 -19.644 1.00 94.75 114 LYS A N 1
ATOM 962 C CA . LYS A 1 114 ? 5.039 -3.481 -18.261 1.00 94.75 114 LYS A CA 1
ATOM 963 C C . LYS A 1 114 ? 5.487 -2.027 -18.240 1.00 94.75 114 LYS A C 1
ATOM 965 O O . LYS A 1 114 ? 6.479 -1.656 -18.873 1.00 94.75 114 LYS A O 1
ATOM 970 N N . VAL A 1 115 ? 4.754 -1.215 -17.487 1.00 97.06 115 VAL A N 1
ATOM 971 C CA . VAL A 1 115 ? 5.028 0.210 -17.304 1.00 97.06 115 VAL A CA 1
ATOM 972 C C . VAL A 1 115 ? 5.645 0.419 -15.929 1.00 97.06 115 VAL A C 1
ATOM 974 O O . VAL A 1 115 ? 5.058 0.050 -14.915 1.00 97.06 115 VAL A O 1
ATOM 977 N N . PHE A 1 116 ? 6.829 1.014 -15.905 1.00 97.44 116 PHE A N 1
ATOM 978 C CA . PHE A 1 116 ? 7.568 1.342 -14.697 1.00 97.44 116 PHE A CA 1
ATOM 979 C C . PHE A 1 116 ? 7.749 2.849 -14.563 1.00 97.44 116 PHE A C 1
ATOM 981 O O . PHE A 1 116 ? 7.779 3.578 -15.558 1.00 97.44 116 PHE A O 1
ATOM 988 N N . PHE A 1 117 ? 7.940 3.293 -13.325 1.00 97.69 117 PHE A N 1
ATOM 989 C CA . PHE A 1 117 ? 8.148 4.692 -12.979 1.00 97.69 117 PHE A CA 1
ATOM 990 C C . PHE A 1 117 ? 9.356 4.869 -12.071 1.00 97.69 117 PHE A C 1
ATOM 992 O O . PHE A 1 117 ? 9.679 3.978 -11.295 1.00 97.69 117 PHE A O 1
ATOM 999 N N . THR A 1 118 ? 10.007 6.025 -12.127 1.00 95.88 118 THR A N 1
ATOM 1000 C CA . THR A 1 118 ? 11.128 6.338 -11.222 1.00 95.88 118 THR A CA 1
ATOM 1001 C C . THR A 1 118 ? 10.682 6.656 -9.791 1.00 95.88 118 THR A C 1
ATOM 1003 O O . THR A 1 118 ? 11.489 6.625 -8.868 1.00 95.88 118 THR A O 1
ATOM 1006 N N . ASP A 1 119 ? 9.389 6.927 -9.595 1.00 95.62 119 ASP A N 1
ATOM 1007 C CA . ASP A 1 119 ? 8.776 7.243 -8.307 1.00 95.62 119 ASP A CA 1
ATOM 1008 C C . ASP A 1 119 ? 7.647 6.256 -7.977 1.00 95.62 119 ASP A C 1
ATOM 1010 O O . ASP A 1 119 ? 6.812 5.915 -8.822 1.00 95.62 119 ASP A O 1
ATOM 1014 N N . ILE A 1 120 ? 7.625 5.820 -6.719 1.00 94.38 120 ILE A N 1
ATOM 1015 C CA . ILE A 1 120 ? 6.681 4.839 -6.175 1.00 94.38 120 ILE A CA 1
ATOM 1016 C C . ILE A 1 120 ? 5.238 5.367 -6.239 1.00 94.38 120 ILE A C 1
ATOM 1018 O O . ILE A 1 120 ? 4.334 4.622 -6.619 1.00 94.38 120 ILE A O 1
ATOM 1022 N N . ASN A 1 121 ? 5.009 6.652 -5.946 1.00 93.31 121 ASN A N 1
ATOM 1023 C CA . ASN A 1 121 ? 3.660 7.226 -5.943 1.00 93.31 121 ASN A CA 1
ATOM 1024 C C . ASN A 1 121 ? 3.099 7.365 -7.361 1.00 93.31 121 ASN A C 1
ATOM 1026 O O . ASN A 1 121 ? 1.927 7.073 -7.583 1.00 93.31 121 ASN A O 1
ATOM 1030 N N . ASN A 1 122 ? 3.926 7.754 -8.335 1.00 95.25 122 ASN A N 1
ATOM 1031 C CA . ASN A 1 122 ? 3.529 7.778 -9.747 1.00 95.25 122 ASN A CA 1
ATOM 1032 C C . ASN A 1 122 ? 3.140 6.381 -10.245 1.00 95.25 122 ASN A C 1
ATOM 1034 O O . ASN A 1 122 ? 2.158 6.237 -10.971 1.00 95.25 122 ASN A O 1
ATOM 1038 N N . SER A 1 123 ? 3.883 5.358 -9.819 1.00 96.25 123 SER A N 1
ATOM 1039 C CA . SER A 1 123 ? 3.586 3.961 -10.131 1.00 96.25 123 SER A CA 1
ATOM 1040 C C . SER A 1 123 ? 2.236 3.513 -9.567 1.00 96.25 123 SER A C 1
ATOM 1042 O O . SER A 1 123 ? 1.404 2.976 -10.300 1.00 96.25 123 SER A O 1
ATOM 1044 N N . LEU A 1 124 ? 1.977 3.809 -8.288 1.00 95.62 124 LEU A N 1
ATOM 1045 C CA . LEU A 1 124 ? 0.690 3.533 -7.651 1.00 95.62 124 LEU A CA 1
ATOM 1046 C C . LEU A 1 124 ? -0.457 4.272 -8.339 1.00 95.62 124 LEU A C 1
ATOM 1048 O O . LEU A 1 124 ? -1.453 3.645 -8.681 1.00 95.62 124 LEU A O 1
ATOM 1052 N N . ASN A 1 125 ? -0.311 5.582 -8.561 1.00 95.69 125 ASN A N 1
ATOM 1053 C CA . ASN A 1 125 ? -1.341 6.407 -9.192 1.00 95.69 125 ASN A CA 1
ATOM 1054 C C . ASN A 1 125 ? -1.677 5.916 -10.598 1.00 95.69 125 ASN A C 1
ATOM 1056 O O . ASN A 1 125 ? -2.852 5.831 -10.932 1.00 95.69 125 ASN A O 1
ATOM 1060 N N . TYR A 1 126 ? -0.680 5.528 -11.397 1.00 96.38 126 TYR A N 1
ATOM 1061 C CA . TYR A 1 126 ? -0.916 4.987 -12.735 1.00 96.38 126 TYR A CA 1
ATOM 1062 C C . TYR A 1 126 ? -1.778 3.716 -12.705 1.00 96.38 126 TYR A C 1
ATOM 1064 O O . TYR A 1 126 ? -2.754 3.595 -13.451 1.00 96.38 126 TYR A O 1
ATOM 1072 N N . GLU A 1 127 ? -1.446 2.769 -11.827 1.00 96.12 127 GLU A N 1
ATOM 1073 C CA . GLU A 1 127 ? -2.213 1.527 -11.683 1.00 96.12 127 GLU A CA 1
ATOM 1074 C C . GLU A 1 127 ? -3.605 1.784 -11.094 1.00 96.12 127 GLU A C 1
ATOM 1076 O O . GLU A 1 127 ? -4.592 1.182 -11.534 1.00 96.12 127 GLU A O 1
ATOM 1081 N N . PHE A 1 128 ? -3.700 2.715 -10.141 1.00 96.25 128 PHE A N 1
ATOM 1082 C CA . PHE A 1 128 ? -4.949 3.127 -9.508 1.00 96.25 128 PHE A CA 1
ATOM 1083 C C . PHE A 1 128 ? -5.894 3.793 -10.516 1.00 96.25 128 PHE A C 1
ATOM 1085 O O . PHE A 1 128 ? -7.037 3.360 -10.644 1.00 96.25 128 PHE A O 1
ATOM 1092 N N . GLU A 1 129 ? -5.416 4.746 -11.319 1.00 96.56 129 GLU A N 1
ATOM 1093 C CA . GLU A 1 129 ? -6.179 5.389 -12.400 1.00 96.56 129 GLU A CA 1
ATOM 1094 C C . GLU A 1 129 ? -6.603 4.388 -13.474 1.00 96.56 129 GLU A C 1
ATOM 1096 O O . GLU A 1 129 ? -7.743 4.403 -13.946 1.00 96.56 129 GLU A O 1
ATOM 1101 N N . SER A 1 130 ? -5.713 3.465 -13.842 1.00 95.44 130 SER A N 1
ATOM 1102 C CA . SER A 1 130 ? -6.029 2.404 -14.799 1.00 95.44 130 SER A CA 1
ATOM 1103 C C . SER A 1 130 ? -7.209 1.545 -14.325 1.00 95.44 130 SER A C 1
ATOM 1105 O O . SER A 1 130 ? -8.084 1.203 -15.134 1.00 95.44 130 SER A O 1
ATOM 1107 N N . TYR A 1 131 ? -7.267 1.239 -13.024 1.00 95.81 131 TYR A N 1
ATOM 1108 C CA . TYR A 1 131 ? -8.295 0.391 -12.422 1.00 95.81 131 TYR A CA 1
ATOM 1109 C C . TYR A 1 131 ? -9.582 1.153 -12.054 1.00 95.81 131 TYR A C 1
ATOM 1111 O O . TYR A 1 131 ? -10.658 0.790 -12.526 1.00 95.81 131 TYR A O 1
ATOM 1119 N N . PHE A 1 132 ? -9.479 2.221 -11.261 1.00 95.06 132 PHE A N 1
ATOM 1120 C CA . PHE A 1 132 ? -10.610 2.982 -10.710 1.00 95.06 132 PHE A CA 1
ATOM 1121 C C . PHE A 1 132 ? -11.069 4.156 -11.581 1.00 95.06 132 PHE A C 1
ATOM 1123 O O . PHE A 1 132 ? -12.113 4.740 -11.300 1.00 95.06 132 PHE A O 1
ATOM 1130 N N . LYS A 1 133 ? -10.325 4.504 -12.641 1.00 96.75 133 LYS A N 1
ATOM 1131 C CA . LYS A 1 133 ? -10.584 5.671 -13.512 1.00 96.75 133 LYS A CA 1
ATOM 1132 C C . LYS A 1 133 ? -10.505 7.026 -12.798 1.00 96.75 133 LYS A C 1
ATOM 1134 O O . LYS A 1 133 ? -11.005 8.014 -13.323 1.00 96.75 133 LYS A O 1
ATOM 1139 N N . LEU A 1 134 ? -9.865 7.059 -11.632 1.00 95.12 134 LEU A N 1
ATOM 1140 C CA . LEU A 1 134 ? -9.619 8.236 -10.803 1.00 95.12 134 LEU A CA 1
ATOM 1141 C C . LEU A 1 134 ? -8.204 8.152 -10.241 1.00 95.12 134 LEU A C 1
ATOM 1143 O O . LEU A 1 134 ? -7.720 7.047 -9.989 1.00 95.12 134 LEU A O 1
ATOM 1147 N N . SER A 1 135 ? -7.566 9.293 -10.000 1.00 92.44 135 SER A N 1
ATOM 1148 C CA . SER A 1 135 ? -6.340 9.333 -9.201 1.00 92.44 135 SER A CA 1
ATOM 1149 C C . SER A 1 135 ? -6.628 8.970 -7.741 1.00 92.44 135 SER A C 1
ATOM 1151 O O . SER A 1 135 ? -7.763 9.070 -7.266 1.00 92.44 135 SER A O 1
ATOM 1153 N N . VAL A 1 136 ? -5.593 8.578 -6.992 1.00 93.00 136 VAL A N 1
ATOM 1154 C CA . VAL A 1 136 ? -5.725 8.287 -5.554 1.00 93.00 136 VAL A CA 1
ATOM 1155 C C . VAL A 1 136 ? -6.291 9.489 -4.785 1.00 93.00 136 VAL A C 1
ATOM 1157 O O . VAL A 1 136 ? -7.128 9.318 -3.898 1.00 93.00 136 VAL A O 1
ATOM 1160 N N . ALA A 1 137 ? -5.863 10.704 -5.142 1.00 92.06 137 ALA A N 1
ATOM 1161 C CA . ALA A 1 137 ? -6.332 11.934 -4.512 1.00 92.06 137 ALA A CA 1
ATOM 1162 C C . ALA A 1 137 ? -7.829 12.167 -4.771 1.00 92.06 137 ALA A C 1
ATOM 1164 O O . ALA A 1 137 ? -8.593 12.311 -3.820 1.00 92.06 137 ALA A O 1
ATOM 1165 N N . GLU A 1 138 ? -8.267 12.102 -6.033 1.00 94.31 138 GLU A N 1
ATOM 1166 C CA . GLU A 1 138 ? -9.685 12.258 -6.396 1.00 94.31 138 GLU A CA 1
ATOM 1167 C C . GLU A 1 138 ? -10.565 11.188 -5.740 1.00 94.31 138 GLU A C 1
ATOM 1169 O O . GLU A 1 138 ? -11.672 11.472 -5.280 1.00 94.31 138 GLU A O 1
ATOM 1174 N N . TYR A 1 139 ? -10.069 9.951 -5.661 1.00 94.31 139 TYR A N 1
ATOM 1175 C CA . TYR A 1 139 ? -10.769 8.864 -4.985 1.00 94.31 139 TYR A CA 1
ATOM 1176 C C . TYR A 1 139 ? -10.969 9.149 -3.496 1.00 94.31 139 TYR A C 1
ATOM 1178 O O . TYR A 1 139 ? -12.078 9.025 -2.971 1.00 94.31 139 TYR A O 1
ATOM 1186 N N . SER A 1 140 ? -9.892 9.556 -2.821 1.00 91.31 140 SER A N 1
ATOM 1187 C CA . SER A 1 140 ? -9.919 9.911 -1.405 1.00 91.31 140 SER A CA 1
ATOM 1188 C C . SER A 1 140 ? -10.870 11.079 -1.141 1.00 91.31 140 SER A C 1
ATOM 1190 O O . SER A 1 140 ? -11.659 11.024 -0.196 1.00 91.31 140 SER A O 1
ATOM 1192 N N . ASP A 1 141 ? -10.856 12.103 -1.993 1.00 92.19 141 ASP A N 1
ATOM 1193 C CA . ASP A 1 141 ? -11.737 13.265 -1.865 1.00 92.19 141 ASP A CA 1
ATOM 1194 C C . ASP A 1 141 ? -13.212 12.872 -2.015 1.00 92.19 141 ASP A C 1
ATOM 1196 O O . ASP A 1 141 ? -14.036 13.239 -1.169 1.00 92.19 141 ASP A O 1
ATOM 1200 N N . ASN A 1 142 ? -13.539 12.033 -3.004 1.00 92.38 142 ASN A N 1
ATOM 1201 C CA . ASN A 1 142 ? -14.896 11.512 -3.206 1.00 92.38 142 ASN A CA 1
ATOM 1202 C C . ASN A 1 142 ? -15.413 10.726 -1.989 1.00 92.38 142 ASN A C 1
ATOM 1204 O O . ASN A 1 142 ? -16.602 10.778 -1.663 1.00 92.38 142 ASN A O 1
ATOM 1208 N N . LYS A 1 143 ? -14.522 10.018 -1.289 1.00 91.00 143 LYS A N 1
ATOM 1209 C CA . LYS A 1 143 ? -14.853 9.175 -0.129 1.00 91.00 143 LYS A CA 1
ATOM 1210 C C . LYS A 1 143 ? -14.642 9.854 1.225 1.00 91.00 143 LYS A C 1
ATOM 1212 O O . LYS A 1 143 ? -14.967 9.275 2.262 1.00 91.00 143 LYS A O 1
ATOM 1217 N N . SER A 1 144 ? -14.161 11.094 1.241 1.00 86.50 144 SER A N 1
ATOM 1218 C CA . SER A 1 144 ? -13.815 11.833 2.464 1.00 86.50 144 SER A CA 1
ATOM 1219 C C . SER A 1 144 ? -14.975 11.958 3.463 1.00 86.50 144 SER A C 1
ATOM 1221 O O . SER A 1 144 ? -14.765 11.971 4.678 1.00 86.50 144 SER A O 1
ATOM 1223 N N . HIS A 1 145 ? -16.211 12.002 2.962 1.00 88.50 145 HIS A N 1
ATOM 1224 C CA . HIS A 1 145 ? -17.417 12.140 3.771 1.00 88.50 145 HIS A CA 1
ATOM 1225 C C . HIS A 1 145 ? -17.786 10.871 4.558 1.00 88.50 145 HIS A C 1
ATOM 1227 O O . HIS A 1 145 ? -18.427 10.990 5.602 1.00 88.50 145 HIS A O 1
ATOM 1233 N N . VAL A 1 146 ? -17.363 9.679 4.114 1.00 91.81 146 VAL A N 1
ATOM 1234 C CA . VAL A 1 146 ? -17.788 8.387 4.690 1.00 91.81 146 VAL A CA 1
ATOM 1235 C C . VAL A 1 146 ? -17.449 8.302 6.178 1.00 91.81 146 VAL A C 1
ATOM 1237 O O . VAL A 1 146 ? -18.302 7.960 6.995 1.00 91.81 146 VAL A O 1
ATOM 1240 N N . LYS A 1 147 ? -16.229 8.700 6.565 1.00 88.94 147 LYS A N 1
ATOM 1241 C CA . LYS A 1 147 ? -15.802 8.705 7.976 1.00 88.94 147 LYS A CA 1
ATOM 1242 C C . LYS A 1 147 ? -16.699 9.580 8.846 1.00 88.94 147 LYS A C 1
ATOM 1244 O O . LYS A 1 147 ? -16.943 9.241 9.999 1.00 88.94 147 LYS A O 1
ATOM 1249 N N . ASN A 1 148 ? -17.179 10.703 8.311 1.00 91.50 148 ASN A N 1
ATOM 1250 C CA . ASN A 1 148 ? -17.959 11.678 9.069 1.00 91.50 148 ASN A CA 1
ATOM 1251 C C . ASN A 1 148 ? -19.366 11.174 9.404 1.00 91.50 148 ASN A C 1
ATOM 1253 O O . ASN A 1 148 ? -19.929 11.632 10.393 1.00 91.50 148 ASN A O 1
ATOM 1257 N N . LEU A 1 149 ? -19.905 10.219 8.637 1.00 92.62 149 LEU A N 1
ATOM 1258 C CA . LEU A 1 149 ? -21.215 9.615 8.906 1.00 92.62 149 LEU A CA 1
ATOM 1259 C C . LEU A 1 149 ? -21.248 8.869 10.246 1.00 92.62 149 LEU A C 1
ATOM 1261 O O . LEU A 1 149 ? -22.279 8.837 10.907 1.00 92.62 149 LEU A O 1
ATOM 1265 N N . VAL A 1 150 ? -20.109 8.303 10.653 1.00 95.12 150 VAL A N 1
ATOM 1266 C CA . VAL A 1 150 ? -19.980 7.459 11.852 1.00 95.12 150 VAL A CA 1
ATOM 1267 C C . VAL A 1 150 ? -18.887 7.929 12.810 1.00 95.12 150 VAL A C 1
ATOM 1269 O O . VAL A 1 150 ? -18.487 7.203 13.723 1.00 95.12 150 VAL A O 1
ATOM 1272 N N . LYS A 1 151 ? -18.378 9.151 12.618 1.00 96.25 151 LYS A N 1
ATOM 1273 C CA . LYS A 1 151 ? -17.336 9.719 13.477 1.00 96.25 151 LYS A CA 1
ATOM 1274 C C . LYS A 1 151 ? -17.896 9.966 14.872 1.00 96.25 151 LYS A C 1
ATOM 1276 O O . LYS A 1 151 ? -18.839 10.734 15.049 1.00 96.25 151 LYS A O 1
ATOM 1281 N N . VAL A 1 152 ? -17.255 9.382 15.876 1.00 96.81 152 VAL A N 1
ATOM 1282 C CA . VAL A 1 152 ? -17.582 9.590 17.288 1.00 96.81 152 VAL A CA 1
ATOM 1283 C C . VAL A 1 152 ? -16.357 10.054 18.067 1.00 96.81 152 VAL A C 1
ATOM 1285 O O . VAL A 1 152 ? -15.209 9.876 17.660 1.00 96.81 152 VAL A O 1
ATOM 1288 N N . ASN A 1 153 ? -16.600 10.685 19.214 1.00 95.62 153 ASN A N 1
ATOM 1289 C CA . ASN A 1 153 ? -15.534 11.022 20.147 1.00 95.62 153 ASN A CA 1
ATOM 1290 C C . ASN A 1 153 ? -15.016 9.746 20.833 1.00 95.62 153 ASN A C 1
ATOM 1292 O O . ASN A 1 153 ? -15.783 8.821 21.098 1.00 95.62 153 ASN A O 1
ATOM 1296 N N . LYS A 1 154 ? -13.734 9.735 21.205 1.00 94.25 154 LYS A N 1
ATOM 1297 C CA . LYS A 1 154 ? -13.095 8.674 21.993 1.00 94.25 154 LYS A CA 1
ATOM 1298 C C . LYS A 1 154 ? -13.861 8.280 23.267 1.00 94.25 154 LYS A C 1
ATOM 1300 O O . LYS A 1 154 ? -13.840 7.114 23.652 1.00 94.25 154 LYS A O 1
ATOM 1305 N N . SER A 1 155 ? -14.596 9.203 23.897 1.00 95.06 155 SER A N 1
ATOM 1306 C CA . SER A 1 155 ? -15.445 8.896 25.061 1.00 95.06 155 SER A CA 1
ATOM 1307 C C . SER A 1 155 ? -16.618 7.954 24.750 1.00 95.06 155 SER A C 1
ATOM 1309 O O . SER A 1 155 ? -17.093 7.265 25.651 1.00 95.06 155 SER A O 1
ATOM 1311 N N . LYS A 1 156 ? -17.064 7.862 23.490 1.00 96.38 156 LYS A N 1
ATOM 1312 C CA . LYS A 1 156 ? -18.139 6.948 23.069 1.00 96.38 156 LYS A CA 1
ATOM 1313 C C . LYS A 1 156 ? -17.729 5.476 23.194 1.00 96.38 156 LYS A C 1
ATOM 1315 O O . LYS A 1 156 ? -18.592 4.626 23.380 1.00 96.38 156 LYS A O 1
ATOM 1320 N N . LEU A 1 157 ? -16.425 5.170 23.184 1.00 96.50 157 LEU A N 1
ATOM 1321 C CA . LEU A 1 157 ? -15.927 3.798 23.322 1.00 96.50 157 LEU A CA 1
ATOM 1322 C C . LEU A 1 157 ? -16.390 3.128 24.625 1.00 96.50 157 LEU A C 1
ATOM 1324 O O . LEU A 1 157 ? -16.672 1.935 24.629 1.00 96.50 157 LEU A O 1
ATOM 1328 N N . TYR A 1 158 ? -16.518 3.888 25.719 1.00 96.06 158 TYR A N 1
ATOM 1329 C CA . TYR A 1 158 ? -17.024 3.363 26.992 1.00 96.06 158 TYR A CA 1
ATOM 1330 C C . TYR A 1 158 ? -18.478 2.900 26.880 1.00 96.06 158 TYR A C 1
ATOM 1332 O O . TYR A 1 158 ? -18.846 1.893 27.477 1.00 96.06 158 TYR A O 1
ATOM 1340 N N . GLU A 1 159 ? -19.306 3.624 26.130 1.00 96.19 159 GLU A N 1
ATOM 1341 C CA . GLU A 1 159 ? -20.698 3.248 25.891 1.00 96.19 159 GLU A CA 1
ATOM 1342 C C . GLU A 1 159 ? -20.768 2.005 25.004 1.00 96.19 159 GLU A C 1
ATOM 1344 O O . GLU A 1 159 ? -21.355 1.009 25.417 1.00 96.19 159 GLU A O 1
ATOM 1349 N N . ILE A 1 160 ? -20.056 2.025 23.871 1.00 97.00 160 ILE A N 1
ATOM 1350 C CA . ILE A 1 160 ? -19.968 0.903 22.922 1.00 97.00 160 ILE A CA 1
ATOM 1351 C C . ILE A 1 160 ? -19.497 -0.376 23.626 1.00 97.00 160 ILE A C 1
ATOM 1353 O O . ILE A 1 160 ? -20.052 -1.451 23.428 1.00 97.00 160 ILE A O 1
ATOM 1357 N N . TYR A 1 161 ? -18.497 -0.272 24.506 1.00 96.94 161 TYR A N 1
ATOM 1358 C CA . TYR A 1 161 ? -17.995 -1.415 25.266 1.00 96.94 161 TYR A CA 1
ATOM 1359 C C . TYR A 1 161 ? -19.046 -2.041 26.185 1.00 96.94 161 TYR A C 1
ATOM 1361 O O . TYR A 1 161 ? -19.026 -3.251 26.401 1.00 96.94 161 TYR A O 1
ATOM 1369 N N . ASN A 1 162 ? -19.957 -1.242 26.738 1.00 95.88 162 ASN A N 1
ATOM 1370 C CA . ASN A 1 162 ? -21.008 -1.732 27.626 1.00 95.88 162 ASN A CA 1
ATOM 1371 C C . ASN A 1 162 ? -22.273 -2.182 26.883 1.00 95.88 162 ASN A C 1
ATOM 1373 O O . ASN A 1 162 ? -23.156 -2.759 27.524 1.00 95.88 162 ASN A O 1
ATOM 1377 N N . ASP A 1 163 ? -22.366 -1.931 25.578 1.00 94.88 163 ASP A N 1
ATOM 1378 C CA . ASP A 1 163 ? -23.527 -2.290 24.774 1.00 94.88 163 ASP A CA 1
ATOM 1379 C C . ASP A 1 163 ? -23.660 -3.812 24.626 1.00 94.88 163 ASP A C 1
ATOM 1381 O O . ASP A 1 163 ? -22.673 -4.548 24.580 1.00 94.88 163 ASP A O 1
ATOM 1385 N N . LYS A 1 164 ? -24.897 -4.305 24.584 1.00 94.50 164 LYS A N 1
ATOM 1386 C CA . LYS A 1 164 ? -25.207 -5.721 24.364 1.00 94.50 164 LYS A CA 1
ATOM 1387 C C . LYS A 1 164 ? -25.112 -6.101 22.892 1.00 94.50 164 LYS A C 1
ATOM 1389 O O . LYS A 1 164 ? -24.893 -7.282 22.591 1.00 94.50 164 LYS A O 1
ATOM 1394 N N . GLU A 1 165 ? -25.320 -5.136 22.003 1.00 95.25 165 GLU A N 1
ATOM 1395 C CA . GLU A 1 165 ? -25.201 -5.344 20.569 1.00 95.25 165 GLU A CA 1
ATOM 1396 C C . GLU A 1 165 ? -23.740 -5.398 20.131 1.00 95.25 165 GLU A C 1
ATOM 1398 O O . GLU A 1 165 ? -22.822 -4.972 20.831 1.00 95.25 165 GLU A O 1
ATOM 1403 N N . GLU A 1 166 ? -23.518 -6.024 18.982 1.00 95.50 166 GLU A N 1
ATOM 1404 C CA . GLU A 1 166 ? -22.188 -6.082 18.402 1.00 95.50 166 GLU A CA 1
ATOM 1405 C C . GLU A 1 166 ? -21.900 -4.789 17.647 1.00 95.50 166 GLU A C 1
ATOM 1407 O O . GLU A 1 166 ? -22.727 -4.337 16.859 1.00 95.50 166 GLU A O 1
ATOM 1412 N N . SER A 1 167 ? -20.719 -4.225 17.881 1.00 97.06 167 SER A N 1
ATOM 1413 C CA . SER A 1 167 ? -20.249 -3.002 17.244 1.00 97.06 167 SER A CA 1
ATOM 1414 C C . SER A 1 167 ? -18.890 -3.198 16.588 1.00 97.06 167 SER A C 1
ATOM 1416 O O . SER A 1 167 ? -18.028 -3.917 17.107 1.00 97.06 167 SER A O 1
ATOM 1418 N N . LEU A 1 168 ? -18.676 -2.492 15.482 1.00 97.31 168 LEU A N 1
ATOM 1419 C CA . LEU A 1 168 ? -17.378 -2.354 14.829 1.00 97.31 168 LEU A CA 1
ATOM 1420 C C . LEU A 1 168 ? -16.845 -0.947 15.072 1.00 97.31 168 LEU A C 1
ATOM 1422 O O . LEU A 1 168 ? -17.497 0.038 14.735 1.00 97.31 168 LEU A O 1
ATOM 1426 N N . VAL A 1 169 ? -15.651 -0.846 15.647 1.00 97.81 169 VAL A N 1
ATOM 1427 C CA . VAL A 1 169 ? -14.980 0.433 15.897 1.00 97.81 169 VAL A CA 1
ATOM 1428 C C . VAL A 1 169 ? -13.708 0.495 15.069 1.00 97.81 169 VAL A C 1
ATOM 1430 O O . VAL A 1 169 ? -12.745 -0.215 15.352 1.00 97.81 169 VAL A O 1
ATOM 1433 N N . ALA A 1 170 ? -13.705 1.360 14.061 1.00 97.38 170 ALA A N 1
ATOM 1434 C CA . ALA A 1 170 ? -12.533 1.679 13.265 1.00 97.38 170 ALA A CA 1
ATOM 1435 C C . ALA A 1 170 ? -11.735 2.807 13.926 1.00 97.38 170 ALA A C 1
ATOM 1437 O O . ALA A 1 170 ? -12.251 3.902 14.154 1.00 97.38 170 ALA A O 1
ATOM 1438 N N . MET A 1 171 ? -10.464 2.546 14.202 1.00 96.75 171 MET A N 1
ATOM 1439 C CA . MET A 1 171 ? -9.491 3.502 14.710 1.00 96.75 171 MET A CA 1
ATOM 1440 C C . MET A 1 171 ? -8.460 3.781 13.618 1.00 96.75 171 MET A C 1
ATOM 1442 O O . MET A 1 171 ? -7.758 2.875 13.164 1.00 96.75 171 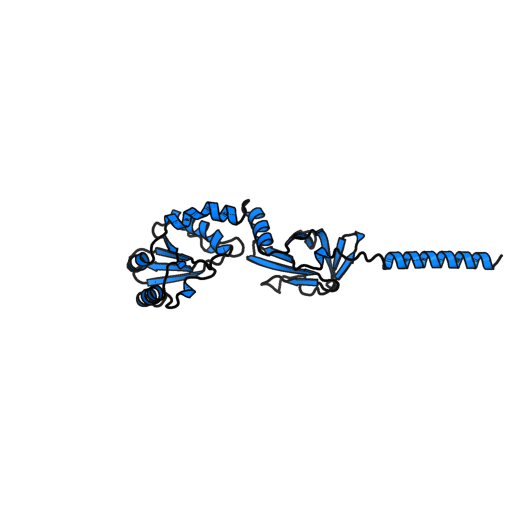MET A O 1
ATOM 1446 N N . ILE A 1 172 ? -8.398 5.032 13.160 1.00 95.31 172 ILE A N 1
ATOM 1447 C CA . ILE A 1 172 ? -7.459 5.461 12.115 1.00 95.31 172 ILE A CA 1
ATOM 1448 C C . ILE A 1 172 ? -6.783 6.751 12.557 1.00 95.31 172 ILE A C 1
ATOM 1450 O O . ILE A 1 172 ? -7.460 7.704 12.946 1.00 95.31 172 ILE A O 1
ATOM 1454 N N . GLY A 1 173 ? -5.456 6.782 12.456 1.00 94.00 173 GLY A N 1
ATOM 1455 C CA . GLY A 1 173 ? -4.648 7.970 12.702 1.00 94.00 173 GLY A CA 1
ATOM 1456 C C . GLY A 1 173 ? -3.887 8.451 11.465 1.00 94.00 173 GLY A C 1
ATOM 1457 O O . GLY A 1 173 ? -4.095 7.965 10.353 1.00 94.00 173 GLY A O 1
ATOM 1458 N N . ASN A 1 174 ? -2.983 9.409 11.670 1.00 94.38 174 ASN A N 1
ATOM 1459 C CA . ASN A 1 174 ? -2.222 10.066 10.603 1.00 94.38 174 ASN A CA 1
ATOM 1460 C C . ASN A 1 174 ? -1.184 9.166 9.930 1.00 94.38 174 ASN A C 1
ATOM 1462 O O . ASN A 1 174 ? -0.740 9.492 8.836 1.00 94.38 174 ASN A O 1
ATOM 1466 N N . ASN A 1 175 ? -0.788 8.053 10.552 1.00 95.62 175 ASN A N 1
ATOM 1467 C CA . ASN A 1 175 ? 0.153 7.115 9.933 1.00 95.62 175 ASN A CA 1
ATOM 1468 C C . ASN A 1 175 ? -0.511 6.255 8.846 1.00 95.62 175 ASN A C 1
ATOM 1470 O O . ASN A 1 175 ? 0.182 5.621 8.049 1.00 95.62 175 ASN A O 1
ATOM 1474 N N . CYS A 1 176 ? -1.844 6.249 8.791 1.00 93.62 176 CYS A N 1
ATOM 1475 C CA . CYS A 1 176 ? -2.621 5.524 7.800 1.00 93.62 176 CYS A CA 1
ATOM 1476 C C . CYS A 1 176 ? -2.683 6.317 6.483 1.00 93.62 176 CYS A C 1
ATOM 1478 O O . CYS A 1 176 ? -3.678 6.978 6.181 1.00 93.62 176 CYS A O 1
ATOM 1480 N N . ILE A 1 177 ? -1.593 6.265 5.716 1.00 89.06 177 ILE A N 1
ATOM 1481 C CA . ILE A 1 177 ? -1.424 6.990 4.441 1.00 89.06 177 ILE A CA 1
ATOM 1482 C C . ILE A 1 177 ? -1.284 6.069 3.223 1.00 89.06 177 ILE A C 1
ATOM 1484 O O . ILE A 1 177 ? -1.109 6.548 2.106 1.00 89.06 177 ILE A O 1
ATOM 1488 N N . ASN A 1 178 ? -1.296 4.752 3.427 1.00 89.25 178 ASN A N 1
ATOM 1489 C CA . ASN A 1 178 ? -1.154 3.794 2.335 1.00 89.25 178 ASN A CA 1
ATOM 1490 C C . ASN A 1 178 ? -2.479 3.597 1.576 1.00 89.25 178 ASN A C 1
ATOM 1492 O O . ASN A 1 178 ? -3.535 4.093 1.974 1.00 89.25 178 ASN A O 1
ATOM 1496 N N . VAL A 1 179 ? -2.416 2.851 0.471 1.00 91.81 179 VAL A N 1
ATOM 1497 C CA . VAL A 1 179 ? -3.587 2.594 -0.378 1.00 91.81 179 VAL A CA 1
ATOM 1498 C C . VAL A 1 179 ? -4.700 1.846 0.363 1.00 91.81 179 VAL A C 1
ATOM 1500 O O . VAL A 1 179 ? -5.872 2.124 0.132 1.00 91.81 179 VAL A O 1
ATOM 1503 N N . ASP A 1 180 ? -4.364 0.979 1.318 1.00 93.75 180 ASP A N 1
ATOM 1504 C CA . ASP A 1 180 ? -5.342 0.225 2.109 1.00 93.75 180 ASP A CA 1
ATOM 1505 C C . ASP A 1 180 ? -6.221 1.160 2.949 1.00 93.75 180 ASP A C 1
ATOM 1507 O O . ASP A 1 180 ? -7.426 0.943 3.066 1.00 93.75 180 ASP A O 1
ATOM 1511 N N . CYS A 1 181 ? -5.654 2.247 3.481 1.00 93.25 181 CYS A N 1
ATOM 1512 C CA . CYS A 1 181 ? -6.401 3.278 4.206 1.00 93.25 181 CYS A CA 1
ATOM 1513 C C . CYS A 1 181 ? -7.435 3.988 3.326 1.00 93.25 181 CYS A C 1
ATOM 1515 O O . CYS A 1 181 ? -8.499 4.377 3.814 1.00 93.25 181 CYS A O 1
ATOM 1517 N N . ILE A 1 182 ? -7.119 4.163 2.041 1.00 93.00 182 ILE A N 1
ATOM 1518 C CA . ILE A 1 182 ? -8.005 4.778 1.049 1.00 93.00 182 ILE A CA 1
ATOM 1519 C C . ILE A 1 182 ? -9.109 3.789 0.663 1.00 93.00 182 ILE A C 1
ATOM 1521 O O . ILE A 1 182 ? -10.290 4.122 0.742 1.00 93.00 182 ILE A O 1
ATOM 1525 N N . LEU A 1 183 ? -8.738 2.551 0.330 1.00 94.81 183 LEU A N 1
ATOM 1526 C CA . LEU A 1 183 ? -9.678 1.497 -0.068 1.00 94.81 183 LEU A CA 1
ATOM 1527 C C . LEU A 1 183 ? -10.600 1.054 1.075 1.00 94.81 183 LEU A C 1
ATOM 1529 O O . LEU A 1 183 ? -11.736 0.640 0.839 1.00 94.81 183 LEU A O 1
ATOM 1533 N N . PHE A 1 184 ? -10.155 1.179 2.327 1.00 94.94 184 PHE A N 1
ATOM 1534 C CA . PHE A 1 184 ? -10.999 0.914 3.489 1.00 94.94 184 PHE A CA 1
ATOM 1535 C C . PHE A 1 184 ? -12.251 1.800 3.521 1.00 94.94 184 PHE A C 1
ATOM 1537 O O . PHE A 1 184 ? -13.249 1.392 4.108 1.00 94.94 184 PHE A O 1
ATOM 1544 N N . MET A 1 185 ? -12.257 2.969 2.871 1.00 93.75 185 MET A N 1
ATOM 1545 C CA . MET A 1 185 ? -13.458 3.806 2.843 1.00 93.75 185 MET A CA 1
ATOM 1546 C C . MET A 1 185 ? -14.653 3.103 2.192 1.00 93.75 185 MET A C 1
ATOM 1548 O O . MET A 1 185 ? -15.767 3.274 2.673 1.00 93.75 185 MET A O 1
ATOM 1552 N N . ASP A 1 186 ? -14.445 2.261 1.176 1.00 93.25 186 ASP A N 1
ATOM 1553 C CA . ASP A 1 186 ? -15.544 1.485 0.579 1.00 93.25 186 ASP A CA 1
ATOM 1554 C C . ASP A 1 186 ? -16.041 0.380 1.504 1.00 93.25 186 ASP A C 1
ATOM 1556 O O . ASP A 1 186 ? -17.230 0.072 1.537 1.00 93.25 186 ASP A O 1
ATOM 1560 N N . ILE A 1 187 ? -15.122 -0.228 2.256 1.00 94.50 187 ILE A N 1
ATOM 1561 C CA . ILE A 1 187 ? -15.462 -1.241 3.256 1.00 94.50 187 ILE A CA 1
ATOM 1562 C C . ILE A 1 187 ? -16.295 -0.599 4.362 1.00 94.50 187 ILE A C 1
ATOM 1564 O O . ILE A 1 187 ? -17.346 -1.120 4.723 1.00 94.50 187 ILE A O 1
ATOM 1568 N N . LEU A 1 188 ? -15.861 0.563 4.849 1.00 94.94 188 LEU A N 1
ATOM 1569 C CA . LEU A 1 188 ? -16.572 1.322 5.865 1.00 94.94 188 LEU A CA 1
ATOM 1570 C C . LEU A 1 188 ? -17.959 1.750 5.372 1.00 94.94 188 LEU A C 1
ATOM 1572 O O . LEU A 1 188 ? -18.939 1.530 6.074 1.00 94.94 188 LEU A O 1
ATOM 1576 N N . GLU A 1 189 ? -18.061 2.306 4.164 1.00 94.12 189 GLU A N 1
ATOM 1577 C CA . GLU A 1 189 ? -19.339 2.690 3.552 1.00 94.12 189 GLU A CA 1
ATOM 1578 C C . GLU A 1 189 ? -20.294 1.496 3.434 1.00 94.12 189 GLU A C 1
ATOM 1580 O O . GLU A 1 189 ? -21.469 1.598 3.788 1.00 94.12 189 GLU A O 1
ATOM 1585 N N . GLN A 1 190 ? -19.784 0.337 3.010 1.00 93.75 190 GLN A N 1
ATOM 1586 C CA . GLN A 1 190 ? -20.577 -0.886 2.952 1.00 93.75 190 GLN A CA 1
ATOM 1587 C C . GLN A 1 190 ? -21.046 -1.330 4.342 1.00 93.75 190 GLN A C 1
ATOM 1589 O O . GLN A 1 190 ? -22.205 -1.704 4.498 1.00 93.75 190 GLN A O 1
ATOM 1594 N N . TRP A 1 191 ? -20.174 -1.304 5.353 1.00 95.06 191 TRP A N 1
ATOM 1595 C CA . TRP A 1 191 ? -20.558 -1.669 6.717 1.00 95.06 191 TRP A CA 1
ATOM 1596 C C . TRP A 1 191 ? -21.662 -0.756 7.247 1.00 95.06 191 TRP A C 1
ATOM 1598 O O . TRP A 1 191 ? -22.644 -1.261 7.782 1.00 95.06 191 TRP A O 1
ATOM 1608 N N . ILE A 1 192 ? -21.545 0.556 7.027 1.00 94.06 192 ILE A N 1
ATOM 1609 C CA . ILE A 1 192 ? -22.566 1.546 7.407 1.00 94.06 192 ILE A CA 1
ATOM 1610 C C . ILE A 1 192 ? -23.911 1.241 6.735 1.00 94.06 192 ILE A C 1
ATOM 1612 O O . ILE A 1 192 ? -24.961 1.407 7.349 1.00 94.06 192 ILE A O 1
ATOM 1616 N N . ALA A 1 193 ? -23.900 0.777 5.483 1.00 92.19 193 ALA A N 1
ATOM 1617 C CA . ALA A 1 193 ? -25.122 0.413 4.770 1.00 92.19 193 ALA A CA 1
ATOM 1618 C C . ALA A 1 193 ? -25.777 -0.886 5.284 1.00 92.19 193 ALA A C 1
ATOM 1620 O O . ALA A 1 193 ? -26.964 -1.102 5.037 1.00 92.19 193 ALA A O 1
ATOM 1621 N N . LEU A 1 194 ? -25.022 -1.758 5.961 1.00 90.75 194 LEU A N 1
ATOM 1622 C CA . LEU A 1 194 ? -25.481 -3.080 6.406 1.00 90.75 194 LEU A CA 1
ATOM 1623 C C . LEU A 1 194 ? -25.808 -3.152 7.902 1.00 90.75 194 LEU A C 1
ATOM 1625 O O . LEU A 1 194 ? -26.576 -4.021 8.312 1.00 90.75 194 LEU A O 1
ATOM 1629 N N . THR A 1 195 ? -25.220 -2.287 8.728 1.00 87.25 195 THR A N 1
ATOM 1630 C CA . THR A 1 195 ? -25.418 -2.290 10.182 1.00 87.25 195 THR A CA 1
ATOM 1631 C C . THR A 1 195 ? -25.309 -0.884 10.770 1.00 87.25 195 THR A C 1
ATOM 1633 O O . THR A 1 195 ? -24.500 -0.067 10.337 1.00 87.25 195 THR A O 1
ATOM 1636 N N . GLU A 1 196 ? -26.119 -0.614 11.794 1.00 85.06 196 GLU A N 1
ATOM 1637 C CA . GLU A 1 196 ? -26.173 0.683 12.479 1.00 85.06 196 GLU A CA 1
ATOM 1638 C C . GLU A 1 196 ? -25.031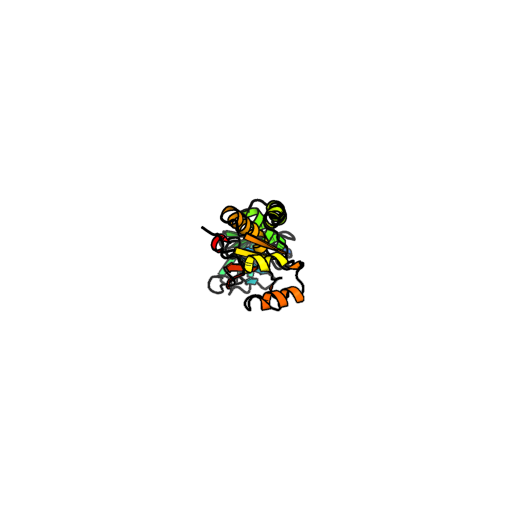 0.869 13.500 1.00 85.06 196 GLU A C 1
ATOM 1640 O O . GLU A 1 196 ? -24.712 1.995 13.880 1.00 85.06 196 GLU A O 1
ATOM 1645 N N . ASN A 1 197 ? -24.359 -0.216 13.907 1.00 94.94 197 ASN A N 1
ATOM 1646 C CA . ASN A 1 197 ? -23.370 -0.216 14.995 1.00 94.94 197 ASN A CA 1
ATOM 1647 C C . ASN A 1 197 ? -21.924 -0.151 14.482 1.00 94.94 197 ASN A C 1
ATOM 1649 O O . ASN A 1 197 ? -21.050 -0.932 14.877 1.00 94.94 197 ASN A O 1
ATOM 1653 N N . VAL A 1 198 ? -21.670 0.778 13.567 1.00 97.06 198 VAL A N 1
ATOM 1654 C CA . VAL A 1 198 ? -20.339 1.041 13.008 1.00 97.06 198 VAL A CA 1
ATOM 1655 C C . VAL A 1 198 ? -19.895 2.415 13.465 1.00 97.06 198 VAL A C 1
ATOM 1657 O O . VAL A 1 198 ? -20.630 3.388 13.334 1.00 97.06 198 VAL A O 1
ATOM 1660 N N . TYR A 1 199 ? -18.679 2.502 13.991 1.00 97.62 199 TYR A N 1
ATOM 1661 C CA . TYR A 1 199 ? -18.144 3.727 14.565 1.00 97.62 199 TYR A CA 1
ATOM 1662 C C . TYR A 1 199 ? -16.731 3.989 14.073 1.00 97.62 199 TYR A C 1
ATOM 1664 O O . TYR A 1 199 ? -15.922 3.076 13.919 1.00 97.62 199 TYR A O 1
ATOM 1672 N N . PHE A 1 200 ? -16.416 5.264 13.888 1.00 96.88 200 PHE A N 1
ATOM 1673 C CA . PHE A 1 200 ? -15.088 5.738 13.544 1.00 96.88 200 PHE A CA 1
ATOM 1674 C C . PHE A 1 200 ? -14.543 6.635 14.660 1.00 96.88 200 PHE A C 1
ATOM 1676 O O . PHE A 1 200 ? -15.166 7.633 15.025 1.00 96.88 200 PHE A O 1
ATOM 1683 N N . ILE A 1 201 ? -13.364 6.302 15.184 1.00 96.94 201 ILE A N 1
ATOM 1684 C CA . ILE A 1 201 ? -12.619 7.130 16.134 1.00 96.94 201 ILE A CA 1
ATOM 1685 C C . ILE A 1 201 ? -11.322 7.582 15.465 1.00 96.94 201 ILE A C 1
ATOM 1687 O O . ILE A 1 201 ? -10.528 6.788 14.967 1.00 96.94 201 ILE A O 1
ATOM 1691 N N . ASP A 1 202 ? -11.109 8.892 15.486 1.00 96.12 202 ASP A N 1
ATOM 1692 C CA . ASP A 1 202 ? -9.895 9.525 14.990 1.00 96.12 202 ASP A CA 1
ATOM 1693 C C . ASP A 1 202 ? -8.773 9.375 16.024 1.00 96.12 202 ASP A C 1
ATOM 1695 O O . ASP A 1 202 ? -8.742 10.083 17.042 1.00 96.12 202 ASP A O 1
ATOM 1699 N N . SER A 1 203 ? -7.866 8.431 15.772 1.00 95.81 203 SER A N 1
ATOM 1700 C CA . SER A 1 203 ? -6.807 8.050 16.711 1.00 95.81 203 SER A CA 1
ATOM 1701 C C . SER A 1 203 ? -5.840 9.194 17.008 1.00 95.81 203 SER A C 1
ATOM 1703 O O . SER A 1 203 ? -5.188 9.188 18.049 1.00 95.81 203 SER A O 1
ATOM 1705 N N . THR A 1 204 ? -5.762 10.202 16.133 1.00 95.25 204 THR A N 1
ATOM 1706 C CA . THR A 1 204 ? -4.888 11.373 16.327 1.00 95.25 204 THR A CA 1
ATOM 1707 C C . THR A 1 204 ? -5.275 12.205 17.548 1.00 95.25 204 THR A C 1
ATOM 1709 O O . THR A 1 204 ? -4.463 12.958 18.078 1.00 95.25 204 THR A O 1
ATOM 1712 N N . THR A 1 205 ? -6.520 12.060 18.009 1.00 95.19 205 THR A N 1
ATOM 1713 C CA . THR A 1 205 ? -7.077 12.792 19.154 1.00 95.19 205 THR A CA 1
ATOM 1714 C C . THR A 1 205 ? -6.891 12.065 20.490 1.00 95.19 205 THR A C 1
ATOM 1716 O O . THR A 1 205 ? -7.291 12.577 21.548 1.00 95.19 205 THR A O 1
ATOM 1719 N N . LEU A 1 206 ? -6.329 10.853 20.459 1.00 96.31 206 LEU A N 1
ATOM 1720 C CA . LEU A 1 206 ? -6.043 10.067 21.651 1.00 96.31 206 LEU A CA 1
ATOM 1721 C C . LEU A 1 206 ? -4.832 10.634 22.396 1.00 96.31 206 LEU A C 1
ATOM 1723 O O . LEU A 1 206 ? -3.974 11.314 21.843 1.00 96.31 206 LEU A O 1
ATOM 1727 N N . THR A 1 207 ? -4.782 10.353 23.690 1.00 96.81 207 THR A N 1
ATOM 1728 C CA . THR A 1 207 ? -3.667 10.664 24.585 1.00 96.81 207 THR A CA 1
ATOM 1729 C C . THR A 1 207 ? -3.237 9.393 25.308 1.00 96.81 207 THR A C 1
ATOM 1731 O O . THR A 1 207 ? -4.009 8.438 25.401 1.00 96.81 207 THR A O 1
ATOM 1734 N N . GLU A 1 208 ? -2.044 9.386 25.904 1.00 96.81 208 GLU A N 1
ATOM 1735 C CA . GLU A 1 208 ? -1.580 8.257 26.730 1.00 96.81 208 GLU A CA 1
ATOM 1736 C C . GLU A 1 208 ? -2.554 7.924 27.873 1.00 96.81 208 GLU A C 1
ATOM 1738 O O . GLU A 1 208 ? -2.727 6.773 28.269 1.00 96.81 208 GLU A O 1
ATOM 1743 N N . LYS A 1 209 ? -3.243 8.936 28.415 1.00 97.06 209 LYS A N 1
ATOM 1744 C CA . LYS A 1 209 ? -4.263 8.713 29.446 1.00 97.06 209 LYS A CA 1
ATOM 1745 C C . LYS A 1 209 ? -5.460 7.944 28.897 1.00 97.06 209 LYS A C 1
ATOM 1747 O O . LYS A 1 209 ? -6.030 7.133 29.629 1.00 97.06 209 LYS A O 1
ATOM 1752 N N . ASP A 1 210 ? -5.838 8.189 27.644 1.00 96.81 210 ASP A N 1
ATOM 1753 C CA . ASP A 1 210 ? -6.938 7.475 26.998 1.00 96.81 210 ASP A CA 1
ATOM 1754 C C . ASP A 1 210 ? -6.561 6.009 26.774 1.00 96.81 210 ASP A C 1
ATOM 1756 O O . ASP A 1 210 ? -7.317 5.141 27.202 1.00 96.81 210 ASP A O 1
ATOM 1760 N N . SER A 1 211 ? -5.373 5.717 26.226 1.00 96.69 211 SER A N 1
ATOM 1761 C CA . SER A 1 211 ? -4.914 4.334 25.999 1.00 96.69 211 SER A CA 1
ATOM 1762 C C . SER A 1 211 ? -4.822 3.533 27.302 1.00 96.69 211 SER A C 1
ATOM 1764 O O . SER A 1 211 ? -5.337 2.416 27.395 1.00 96.69 211 SER A O 1
ATOM 1766 N N . ILE A 1 212 ? -4.260 4.123 28.363 1.00 97.56 212 ILE A N 1
ATOM 1767 C CA . ILE A 1 212 ? -4.219 3.501 29.696 1.00 97.56 212 ILE A CA 1
ATOM 1768 C C . ILE A 1 212 ? -5.637 3.241 30.224 1.00 97.56 212 ILE A C 1
ATOM 1770 O O . ILE A 1 212 ? -5.880 2.211 30.856 1.00 97.56 212 ILE A O 1
ATOM 1774 N N . SER A 1 213 ? -6.573 4.164 29.999 1.00 96.81 213 SER A N 1
ATOM 1775 C CA . SER A 1 213 ? -7.953 4.017 30.472 1.00 96.81 213 SER A CA 1
ATOM 1776 C C . SER A 1 213 ? -8.726 2.966 29.674 1.00 96.81 213 SER A C 1
ATOM 1778 O O . SER A 1 213 ? -9.435 2.164 30.277 1.00 96.81 213 SER A O 1
ATOM 1780 N N . PHE A 1 214 ? -8.531 2.892 28.357 1.00 96.69 214 PHE A N 1
ATOM 1781 C CA . PHE A 1 214 ? -9.103 1.845 27.510 1.00 96.69 214 PHE A CA 1
ATOM 1782 C C . PHE A 1 214 ? -8.584 0.464 27.899 1.00 96.69 214 PHE A C 1
ATOM 1784 O O . PHE A 1 214 ? -9.383 -0.443 28.118 1.00 96.69 214 PHE A O 1
ATOM 1791 N N . ASN A 1 215 ? -7.276 0.309 28.119 1.00 97.50 215 ASN A N 1
ATOM 1792 C CA . ASN A 1 215 ? -6.721 -0.963 28.583 1.00 97.50 215 ASN A CA 1
ATOM 1793 C C . ASN A 1 215 ? -7.288 -1.412 29.946 1.00 97.50 215 ASN A C 1
ATOM 1795 O O . ASN A 1 215 ? -7.458 -2.606 30.187 1.00 97.50 215 ASN A O 1
ATOM 1799 N N . LYS A 1 216 ? -7.618 -0.470 30.842 1.00 96.56 216 LYS A N 1
ATOM 1800 C CA . LYS A 1 216 ? -8.297 -0.799 32.108 1.00 96.56 216 LYS A CA 1
ATOM 1801 C C . LYS A 1 216 ? -9.718 -1.328 31.898 1.00 96.56 216 LYS A C 1
ATOM 1803 O O . LYS A 1 216 ? -10.178 -2.099 32.735 1.00 96.56 216 LYS A O 1
ATOM 1808 N N . LEU A 1 217 ? -10.410 -0.923 30.826 1.00 94.25 217 LEU A N 1
ATOM 1809 C CA . LEU A 1 217 ? -11.710 -1.504 30.465 1.00 94.25 217 LEU A CA 1
ATOM 1810 C C . LEU A 1 217 ? -11.548 -2.958 30.037 1.00 94.25 217 LEU A C 1
ATOM 1812 O O . LEU A 1 217 ? -12.314 -3.815 30.477 1.00 94.25 217 LEU A O 1
ATOM 1816 N N . ASN A 1 218 ? -10.563 -3.215 29.176 1.00 95.44 218 ASN A N 1
ATOM 1817 C CA . ASN A 1 218 ? -10.254 -4.531 28.645 1.00 95.44 218 ASN A CA 1
ATOM 1818 C C . ASN A 1 218 ? -8.780 -4.599 28.230 1.00 95.44 218 ASN A C 1
ATOM 1820 O O . ASN A 1 218 ? -8.306 -3.729 27.501 1.00 95.44 218 ASN A O 1
ATOM 1824 N N . SER A 1 219 ? -8.070 -5.656 28.629 1.00 95.00 219 SER A N 1
ATOM 1825 C CA . SER A 1 219 ? -6.641 -5.811 28.339 1.00 95.00 219 SER A CA 1
ATOM 1826 C C . SER A 1 219 ? -6.306 -5.937 26.850 1.00 95.00 219 SER A C 1
ATOM 1828 O O . SER A 1 219 ? -5.143 -5.750 26.502 1.00 95.00 219 SER A O 1
ATOM 1830 N N . ASN A 1 220 ? -7.290 -6.243 25.994 1.00 95.94 220 ASN A N 1
ATOM 1831 C CA . ASN A 1 220 ? -7.111 -6.286 24.540 1.00 95.94 220 ASN A CA 1
ATOM 1832 C C . ASN A 1 220 ? -6.908 -4.887 23.939 1.00 95.94 220 ASN A C 1
ATOM 1834 O O . ASN A 1 220 ? -6.249 -4.750 22.918 1.00 95.94 220 ASN A O 1
ATOM 1838 N N . PHE A 1 221 ? -7.409 -3.827 24.576 1.00 96.75 221 PHE A N 1
ATOM 1839 C CA . PHE A 1 221 ? -7.042 -2.466 24.192 1.00 96.75 221 PHE A CA 1
ATOM 1840 C C . PHE A 1 221 ? -5.597 -2.195 24.612 1.00 96.75 221 PHE A C 1
ATOM 1842 O O . PHE A 1 221 ? -5.243 -2.429 25.766 1.00 96.75 221 PHE A O 1
ATOM 1849 N N . SER A 1 222 ? -4.748 -1.682 23.722 1.00 95.88 222 SER A N 1
ATOM 1850 C CA . SER A 1 222 ? -3.357 -1.394 24.078 1.00 95.88 222 SER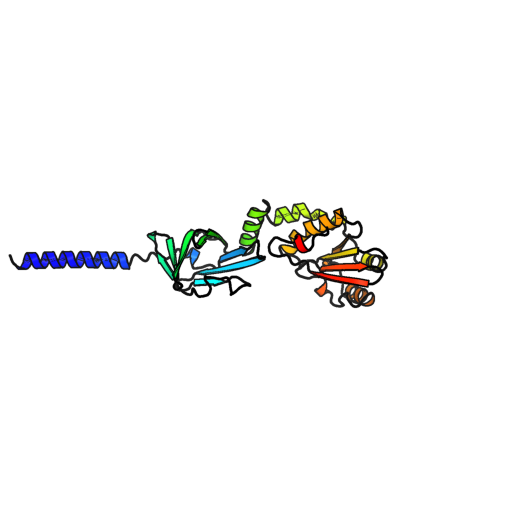 A CA 1
ATOM 1851 C C . SER A 1 222 ? -3.229 -0.277 25.121 1.00 95.88 222 SER A C 1
ATOM 1853 O O . SER A 1 222 ? -3.998 0.688 25.132 1.00 95.88 222 SER A O 1
ATOM 1855 N N . LYS A 1 223 ? -2.216 -0.399 25.989 1.00 96.81 223 LYS A N 1
ATOM 1856 C CA . LYS A 1 223 ? -1.747 0.694 26.860 1.00 96.81 223 LYS A CA 1
ATOM 1857 C C . LYS A 1 223 ? -0.900 1.706 26.091 1.00 96.81 223 LYS A C 1
ATOM 1859 O O . LYS A 1 223 ? -0.813 2.854 26.522 1.00 96.81 223 LYS A O 1
ATOM 1864 N N . ASN A 1 224 ? -0.268 1.283 24.998 1.00 96.62 224 ASN A N 1
ATOM 1865 C CA . ASN A 1 224 ? 0.564 2.138 24.170 1.00 96.62 224 ASN A CA 1
ATOM 1866 C C . ASN A 1 224 ? -0.316 2.919 23.190 1.00 96.62 224 ASN A C 1
ATOM 1868 O O . ASN A 1 224 ? -1.181 2.345 22.532 1.00 96.62 224 ASN A O 1
ATOM 1872 N N . ILE A 1 225 ? -0.108 4.230 23.114 1.00 95.12 225 ILE A N 1
ATOM 1873 C CA . ILE A 1 225 ? -0.860 5.097 22.207 1.00 95.12 225 ILE A CA 1
ATOM 1874 C C . ILE A 1 225 ? -0.515 4.821 20.736 1.00 95.12 225 ILE A C 1
ATOM 1876 O O . ILE A 1 225 ? -1.402 4.881 19.884 1.00 95.12 225 ILE A O 1
ATOM 1880 N N . ASP A 1 226 ? 0.736 4.460 20.445 1.00 95.25 226 ASP A N 1
ATOM 1881 C CA . ASP A 1 226 ? 1.205 4.247 19.070 1.00 95.25 226 ASP A CA 1
ATOM 1882 C C . ASP A 1 226 ? 0.500 3.068 18.391 1.00 95.25 226 ASP A C 1
ATOM 1884 O O . ASP A 1 226 ? 0.278 3.086 17.181 1.00 95.25 226 ASP A O 1
ATOM 1888 N N . ASP A 1 227 ? 0.039 2.098 19.181 1.00 96.00 227 ASP A N 1
ATOM 1889 C CA . ASP A 1 227 ? -0.688 0.926 18.694 1.00 96.00 227 ASP A CA 1
ATOM 1890 C C . ASP A 1 227 ? -2.078 1.282 18.133 1.00 96.00 227 ASP A C 1
ATOM 1892 O O . ASP A 1 227 ? -2.717 0.442 17.505 1.00 96.00 227 ASP A O 1
ATOM 1896 N N . TYR A 1 228 ? -2.555 2.517 18.329 1.00 96.06 228 TYR A N 1
ATOM 1897 C CA . TYR A 1 228 ? -3.787 3.035 17.722 1.00 96.06 228 TYR A CA 1
ATOM 1898 C C . TYR A 1 228 ? -3.531 3.917 16.491 1.00 96.06 228 TYR A C 1
ATOM 1900 O O . TYR A 1 228 ? -4.477 4.263 15.777 1.00 96.06 228 TYR A O 1
ATOM 1908 N N . ASN A 1 229 ? -2.276 4.295 16.227 1.00 94.75 229 ASN A N 1
ATOM 1909 C CA . ASN A 1 229 ? -1.858 5.106 15.080 1.00 94.75 229 ASN A CA 1
ATOM 1910 C C . ASN A 1 229 ? -0.982 4.270 14.133 1.00 94.75 229 ASN A C 1
ATOM 1912 O O . ASN A 1 229 ? 0.164 4.609 13.829 1.00 94.75 229 ASN A O 1
ATOM 1916 N N . LEU A 1 230 ? -1.534 3.141 13.694 1.00 95.38 230 LEU A N 1
ATOM 1917 C CA . LEU A 1 230 ? -0.870 2.202 12.798 1.00 95.38 230 LEU A CA 1
ATOM 1918 C C . LEU A 1 230 ? -0.882 2.698 11.346 1.00 95.38 230 LEU A C 1
ATOM 1920 O O . LEU A 1 230 ? -1.648 3.586 10.968 1.00 95.38 230 LEU A O 1
ATOM 1924 N N . SER A 1 231 ? -0.052 2.072 10.509 1.00 94.94 231 SER A N 1
ATOM 1925 C CA . SER A 1 231 ? -0.056 2.298 9.058 1.00 94.94 231 SER A CA 1
ATOM 1926 C C . SER A 1 231 ? -1.314 1.775 8.359 1.00 94.94 231 SER A C 1
ATOM 1928 O O . SER A 1 231 ? -1.520 2.092 7.195 1.00 94.94 231 SER A O 1
ATOM 1930 N N . TYR A 1 232 ? -2.137 0.984 9.049 1.00 95.75 232 TYR A N 1
ATOM 1931 C CA . TYR A 1 232 ? -3.360 0.372 8.533 1.00 95.75 232 TYR A CA 1
ATOM 1932 C C . TYR A 1 232 ? -4.546 0.709 9.448 1.00 95.75 232 TYR A C 1
ATOM 1934 O O . TYR A 1 232 ? -4.336 0.932 10.645 1.00 95.75 232 TYR A O 1
ATOM 1942 N N . PRO A 1 233 ? -5.793 0.710 8.938 1.00 96.44 233 PRO A N 1
ATOM 1943 C CA . PRO A 1 233 ? -6.976 0.858 9.779 1.00 96.44 233 PRO A CA 1
ATOM 1944 C C . PRO A 1 233 ? -7.050 -0.266 10.816 1.00 96.44 233 PRO A C 1
ATOM 1946 O O . PRO A 1 233 ? -7.019 -1.444 10.452 1.00 96.44 233 PRO A O 1
ATOM 1949 N N . LEU A 1 234 ? -7.167 0.096 12.094 1.00 97.69 234 LEU A N 1
ATOM 1950 C CA . LEU A 1 234 ? -7.315 -0.851 13.196 1.00 97.69 234 LEU A CA 1
ATOM 1951 C C . LEU A 1 234 ? -8.791 -0.997 13.552 1.00 97.69 234 LEU A C 1
ATOM 1953 O O . LEU A 1 234 ? -9.457 -0.009 13.855 1.00 97.69 234 LEU A O 1
ATOM 1957 N N . ILE A 1 235 ? -9.300 -2.222 13.544 1.00 97.62 235 ILE A N 1
ATOM 1958 C CA . ILE A 1 235 ? -10.705 -2.515 13.810 1.00 97.62 235 ILE A CA 1
ATOM 1959 C C . ILE A 1 235 ? -10.827 -3.292 15.113 1.00 97.62 235 ILE A C 1
ATOM 1961 O O . ILE A 1 235 ? -10.116 -4.274 15.332 1.00 97.62 235 ILE A O 1
ATOM 1965 N N . PHE A 1 236 ? -11.776 -2.879 15.946 1.00 97.75 236 PHE A N 1
ATOM 1966 C CA . PHE A 1 236 ? -12.231 -3.639 17.102 1.00 97.75 236 PHE A CA 1
ATOM 1967 C C . PHE A 1 236 ? -13.663 -4.107 16.881 1.00 97.75 236 PHE A C 1
ATOM 1969 O O . PHE A 1 236 ? -14.545 -3.300 16.584 1.00 97.75 236 PHE A O 1
ATOM 1976 N N . ARG A 1 237 ? -13.903 -5.401 17.089 1.00 96.81 237 ARG A N 1
ATOM 1977 C CA . ARG A 1 237 ? -15.245 -5.980 17.151 1.00 96.81 237 ARG A CA 1
ATOM 1978 C C . ARG A 1 237 ? -15.610 -6.187 18.611 1.00 96.81 237 ARG A C 1
ATOM 1980 O O . ARG A 1 237 ? -14.963 -6.968 19.309 1.00 96.81 237 ARG A O 1
ATOM 1987 N N . ILE A 1 238 ? -16.608 -5.458 19.091 1.00 97.56 238 ILE A N 1
ATOM 1988 C CA . ILE A 1 238 ? -16.919 -5.347 20.518 1.00 97.56 238 ILE A CA 1
ATOM 1989 C C . ILE A 1 238 ? -18.359 -5.781 20.756 1.00 97.56 238 ILE A C 1
ATOM 1991 O O . ILE A 1 238 ? -19.247 -5.430 19.985 1.00 97.56 238 ILE A O 1
ATOM 1995 N N . LYS A 1 239 ? -18.592 -6.543 21.825 1.00 96.69 239 LYS A N 1
ATOM 1996 C CA . LYS A 1 239 ? -19.932 -6.927 22.269 1.00 96.69 239 LYS A CA 1
ATOM 1997 C C . LYS A 1 239 ? -19.938 -7.204 23.763 1.00 96.69 239 LYS A C 1
ATOM 1999 O O . LYS A 1 239 ? -19.146 -8.014 24.240 1.00 96.69 239 LYS A O 1
ATOM 2004 N N . ASN A 1 240 ? -20.866 -6.597 24.492 1.00 95.94 240 ASN A N 1
ATOM 2005 C CA . ASN A 1 240 ? -21.186 -6.898 25.888 1.00 95.94 240 ASN A CA 1
ATOM 2006 C C . ASN A 1 240 ? -19.949 -7.038 26.791 1.00 95.94 240 ASN A C 1
ATOM 2008 O O . ASN A 1 240 ? -19.730 -8.080 27.413 1.00 95.94 240 ASN A O 1
ATOM 2012 N N . LYS A 1 241 ? -19.135 -5.980 26.856 1.00 95.94 241 LYS A N 1
ATOM 2013 C CA . LYS A 1 241 ? -17.892 -5.902 27.645 1.00 95.94 241 LYS A CA 1
ATOM 2014 C C . LYS A 1 241 ? -16.805 -6.889 27.215 1.00 95.94 241 LYS A C 1
ATOM 2016 O O . LYS A 1 241 ? -15.912 -7.216 27.993 1.00 95.94 241 LYS A O 1
ATOM 2021 N N . VAL A 1 242 ? -16.855 -7.368 25.978 1.00 95.69 242 VAL A N 1
ATOM 2022 C CA . VAL A 1 242 ? -15.833 -8.243 25.404 1.00 95.69 242 VAL A CA 1
ATOM 2023 C C . VAL A 1 242 ? -15.371 -7.664 24.075 1.00 95.69 242 VAL A C 1
ATOM 2025 O O . VAL A 1 242 ? -16.180 -7.301 23.225 1.00 95.69 242 VAL A O 1
ATOM 2028 N N . VAL A 1 243 ? -14.054 -7.593 23.892 1.00 96.94 243 VAL A N 1
ATOM 2029 C CA . VAL A 1 243 ? -13.442 -7.397 22.574 1.00 96.94 243 VAL A CA 1
ATOM 2030 C C . VAL A 1 243 ? -13.355 -8.776 21.928 1.00 96.94 243 VAL A C 1
ATOM 2032 O O . VAL A 1 243 ? -12.522 -9.587 22.329 1.00 96.94 243 VAL A O 1
ATOM 2035 N N . LEU A 1 244 ? -14.269 -9.055 20.999 1.00 96.06 244 LEU A N 1
ATOM 2036 C CA . LEU A 1 244 ? -14.371 -10.332 20.290 1.00 96.06 244 LEU A CA 1
ATOM 2037 C C . LEU A 1 244 ? -13.193 -10.530 19.337 1.00 96.06 244 LEU A C 1
ATOM 2039 O O . LEU A 1 244 ? -12.670 -11.634 19.221 1.00 96.06 244 LEU A O 1
ATOM 2043 N N . GLU A 1 245 ? -12.791 -9.454 18.662 1.00 95.94 245 GLU A N 1
ATOM 2044 C CA . GLU A 1 245 ? -11.725 -9.476 17.669 1.00 95.94 245 GLU A CA 1
ATOM 2045 C C . GLU A 1 245 ? -11.028 -8.116 17.591 1.00 95.94 245 GLU A C 1
ATOM 2047 O O . GLU A 1 245 ? -11.648 -7.068 17.799 1.00 95.94 245 GLU A O 1
ATOM 2052 N N . GLN A 1 246 ? -9.740 -8.150 17.258 1.00 96.31 246 GLN A N 1
ATOM 2053 C CA . GLN A 1 246 ? -8.930 -6.992 16.910 1.00 96.31 246 GLN A CA 1
ATOM 2054 C C . GLN A 1 246 ? -8.099 -7.349 15.681 1.00 96.31 246 GLN A C 1
ATOM 2056 O O . GLN A 1 246 ? -7.377 -8.348 15.695 1.00 96.31 246 GLN A O 1
ATOM 2061 N N . PHE A 1 247 ? -8.183 -6.539 14.630 1.00 96.31 247 PHE A N 1
ATOM 2062 C CA . PHE A 1 247 ? -7.452 -6.799 13.392 1.00 96.31 247 PHE A CA 1
ATOM 2063 C C . PHE A 1 247 ? -7.166 -5.523 12.604 1.00 96.31 247 PHE A C 1
ATOM 2065 O O . PHE A 1 247 ? -7.859 -4.517 12.728 1.00 96.31 247 PHE A O 1
ATOM 2072 N N . GLU A 1 248 ? -6.137 -5.587 11.763 1.00 96.62 248 GLU A N 1
ATOM 2073 C CA . GLU A 1 248 ? -5.799 -4.542 10.799 1.00 96.62 248 GLU A CA 1
ATOM 2074 C C . GLU A 1 248 ? -6.413 -4.858 9.425 1.00 96.62 248 GLU A C 1
ATOM 2076 O O . GLU A 1 248 ? -6.449 -6.021 8.994 1.00 96.62 248 GLU A O 1
ATOM 2081 N N . ILE A 1 249 ? -6.860 -3.820 8.715 1.00 95.75 249 ILE A N 1
ATOM 2082 C CA . ILE A 1 249 ? -7.288 -3.925 7.315 1.00 95.75 249 ILE A CA 1
ATOM 2083 C C . ILE A 1 249 ? -6.051 -3.876 6.418 1.00 95.75 249 ILE A C 1
ATOM 2085 O O . ILE A 1 249 ? -5.496 -2.806 6.179 1.00 95.75 249 ILE A O 1
ATOM 2089 N N . LYS A 1 250 ? -5.625 -5.050 5.943 1.00 94.81 250 LYS A N 1
ATOM 2090 C CA . LYS A 1 250 ? -4.501 -5.236 5.017 1.00 94.81 250 LYS A CA 1
ATOM 2091 C C . LYS A 1 250 ? -5.017 -5.858 3.733 1.00 94.81 250 LYS A C 1
ATOM 2093 O O . LYS A 1 250 ? -5.361 -7.044 3.715 1.00 94.81 250 LYS A O 1
ATOM 2098 N N . CYS A 1 251 ? -5.132 -5.055 2.689 1.00 93.88 251 CYS A N 1
ATOM 2099 C CA . CYS A 1 251 ? -5.668 -5.511 1.414 1.00 93.88 251 CYS A CA 1
ATOM 2100 C C . CYS A 1 251 ? -4.597 -6.263 0.615 1.00 93.88 251 CYS A C 1
ATOM 2102 O O . CYS A 1 251 ? -3.398 -6.135 0.860 1.00 93.88 251 CYS A O 1
ATOM 2104 N N . THR A 1 252 ? -5.025 -7.096 -0.333 1.00 92.12 252 THR A N 1
ATOM 2105 C CA . THR A 1 252 ? -4.107 -7.729 -1.289 1.00 92.12 252 THR A CA 1
ATOM 2106 C C . THR A 1 252 ? -4.212 -6.963 -2.596 1.00 92.12 252 THR A C 1
ATOM 2108 O O . THR A 1 252 ? -5.206 -7.082 -3.315 1.00 92.12 252 THR A O 1
ATOM 2111 N N . GLY A 1 253 ? -3.236 -6.090 -2.843 1.00 92.38 253 GLY A N 1
ATOM 2112 C CA . GLY A 1 253 ? -3.344 -5.092 -3.901 1.00 92.38 253 GLY A CA 1
ATOM 2113 C C . GLY A 1 253 ? -4.566 -4.209 -3.701 1.00 92.38 253 GLY A C 1
ATOM 2114 O O . GLY A 1 253 ? -4.828 -3.735 -2.599 1.00 92.38 253 GLY A O 1
ATOM 2115 N N . PHE A 1 254 ? -5.357 -4.032 -4.754 1.00 95.12 254 PHE A N 1
ATOM 2116 C CA . PHE A 1 254 ? -6.613 -3.282 -4.676 1.00 95.12 254 PHE A CA 1
ATOM 2117 C C . PHE A 1 254 ? -7.803 -4.117 -4.193 1.00 95.12 254 PHE A C 1
ATOM 2119 O O . PHE A 1 254 ? -8.941 -3.646 -4.205 1.00 95.12 254 PHE A O 1
ATOM 2126 N N . ASN A 1 255 ? -7.574 -5.363 -3.769 1.00 93.12 255 ASN A N 1
ATOM 2127 C CA . ASN A 1 255 ? -8.634 -6.235 -3.298 1.00 93.12 255 ASN A CA 1
ATOM 2128 C C . ASN A 1 255 ? -8.738 -6.246 -1.765 1.00 93.12 255 ASN A C 1
ATOM 2130 O O . ASN A 1 255 ? -7.953 -6.889 -1.066 1.00 93.12 255 ASN A O 1
ATOM 2134 N N . CYS A 1 256 ? -9.786 -5.600 -1.254 1.00 94.06 256 CYS A N 1
ATOM 2135 C CA . CYS A 1 256 ? -10.167 -5.615 0.160 1.00 94.06 256 CYS A CA 1
ATOM 2136 C C . CYS A 1 256 ? -11.382 -6.524 0.450 1.00 94.06 256 CYS A C 1
ATOM 2138 O O . CYS A 1 256 ? -11.993 -6.420 1.514 1.00 94.06 256 CYS A O 1
ATOM 2140 N N . SER A 1 257 ? -11.774 -7.412 -0.477 1.00 90.88 257 SER A N 1
ATOM 2141 C CA . SER A 1 257 ? -13.032 -8.177 -0.398 1.00 90.88 257 SER A CA 1
ATOM 2142 C C . SER A 1 257 ? -13.160 -9.054 0.847 1.00 90.88 257 SER A C 1
ATOM 2144 O O . SER A 1 257 ? -14.274 -9.295 1.298 1.00 90.88 257 SER A O 1
ATOM 2146 N N . LYS A 1 258 ? -12.036 -9.503 1.422 1.00 92.38 258 LYS A N 1
ATOM 2147 C CA . LYS A 1 258 ? -11.992 -10.297 2.661 1.00 92.38 258 LYS A CA 1
ATOM 2148 C C . LYS A 1 258 ? -12.700 -9.611 3.837 1.00 92.38 258 LYS A C 1
ATOM 2150 O O . LYS A 1 258 ? -13.184 -10.297 4.728 1.00 92.38 258 LYS A O 1
ATOM 2155 N N . TYR A 1 259 ? -12.737 -8.282 3.844 1.00 93.38 259 TYR A N 1
ATOM 2156 C CA . TYR A 1 259 ? -13.287 -7.489 4.943 1.00 93.38 259 TYR A CA 1
ATOM 2157 C C . TYR A 1 259 ? -14.730 -7.036 4.703 1.00 93.38 259 TYR A C 1
ATOM 2159 O O . TYR A 1 259 ? -15.312 -6.355 5.543 1.00 93.38 259 TYR A O 1
ATOM 2167 N N . LYS A 1 260 ? -15.327 -7.402 3.566 1.00 86.06 260 LYS A N 1
ATOM 2168 C CA . LYS A 1 260 ? -16.735 -7.116 3.295 1.00 86.06 260 LYS A CA 1
ATOM 2169 C C . LYS A 1 260 ? -17.617 -8.004 4.172 1.00 86.06 260 LYS A C 1
ATOM 2171 O O . LYS A 1 260 ? -17.370 -9.203 4.283 1.00 86.06 260 LYS A O 1
ATOM 2176 N N . ILE A 1 261 ? -18.637 -7.410 4.784 1.00 80.88 261 ILE A N 1
ATOM 2177 C CA . ILE A 1 261 ? -19.691 -8.154 5.484 1.00 80.88 261 ILE A CA 1
ATOM 2178 C C . ILE A 1 261 ? -20.737 -8.531 4.432 1.00 80.88 261 ILE A C 1
ATOM 2180 O O . ILE A 1 261 ? -21.089 -7.696 3.596 1.00 80.88 261 ILE A O 1
ATOM 2184 N N . ASN A 1 262 ? -21.165 -9.793 4.446 1.00 61.50 262 ASN A N 1
ATOM 2185 C CA . ASN A 1 262 ? -22.250 -10.309 3.611 1.00 61.50 262 ASN A CA 1
ATOM 2186 C C . ASN A 1 262 ? -23.552 -10.348 4.403 1.00 61.50 262 ASN A C 1
ATOM 2188 O O . ASN A 1 262 ? -23.481 -10.723 5.596 1.00 61.50 262 ASN A O 1
#

pLDDT: mean 89.81, std 10.72, range [45.31, 97.81]

Radius of gyration: 29.03 Å; chains: 1; bounding box: 77×32×96 Å

Sequence (262 aa):
MKNSKIIIMFFILFTLFIYLVFNVFNFSSIDKKVTNNTWYRYDRIAGYYEILNINEDSFSYNISQSLDENNYINCSRYTFNASSQTLKLDCKKNIRVAYVDDKKLVLFFENEEKVFFTDINNSLNYEFESYFKLSVAEYSDNKSHVKNLVKVNKSKLYEIYNDKEESLVAMIGNNCINVDCILFMDILEQWIALTENVYFIDSTTLTEKDSISFNKLNSNFSKNIDDYNLSYPLIFRIKNKVVLEQFEIKCTGFNCSKYKIN

Foldseek 3Di:
DVVVVVVVVVVVVVVVVVVVVCVVPPQPQQDVLQAVFWWWAADLQQGDIWIWHHHRFFTATDDPPDPPPPLCHPFTGWGADPVQCWTQTPSRFIKHWDDDDNFWTWIQGVNDTTIIGRDPQVNLQVVCCVPVVDGLVRLQVVLVCLQVVAEDELVCVVVQQQAQDKAKEKQEEPLQPDVLSSLCSVQSNLCVVVDVRYHYYYLNPDDLVSQCVVCVLPVVRHSDSVVRHDNFIWMFIHHNSDRPDIDGQDARRSHSPVSHDD

Secondary structure (DSSP, 8-state):
--HHHHHHHHHHHHHHHHHHHHHHH--PPPPHHHHSSEEEEE-TTT-SEEEEEE-SS-EEEEESS-TTT-TTTT---EEEETTTTEEEETTS-EEEEEEE-SSEEEEEETTEEEEEESSHHHHHHHHHHHHHSS-HHHHHHHHTTHHHHSEE-TTHHHHHHH-SS-EEEEEE-TT--SHHHHHHHHHHHHHHHH-S-EEEEEGGG--HHHHHHHHHH-TTS-SSSGGGS-SS-EEEEEETTEEEEEEE---BTTB-GGG---